Protein AF-A0A7C7YGJ0-F1 (afdb_monomer)

Nearest PDB structures (foldseek):
  1x6b-assembly1_A  TM=4.595E-01  e=1.090E-01  Homo sapiens
  2y8f-assembly3_C  TM=4.558E-01  e=4.252E-01  Homo sapiens
  8glv-assembly1_Eb  TM=3.110E-01  e=4.273E+00  Chlamydomonas reinhardtii
  3s3z-assembly1_A  TM=4.157E-01  e=5.744E+00  Nostoc ellipsosporum
  3gxz-assembly1_B  TM=4.278E-01  e=8.192E+00  Nostoc ellipsosporum

Radius of gyration: 57.19 Å; Cα contacts (8 Å, |Δi|>4): 115; chains: 1; bounding box: 112×111×143 Å

Mean predicted aligned error: 20.41 Å

Solvent-accessible surface area (backbone atoms only — not comparable to full-atom values): 12828 Å² total; per-residue (Å²): 131,89,80,90,87,83,89,84,87,83,89,80,90,80,90,82,93,84,86,83,90,82,83,89,75,89,80,75,87,74,80,76,77,76,81,76,89,77,80,82,82,80,76,52,75,43,68,24,12,72,38,83,53,92,87,40,58,75,77,47,72,48,52,70,82,66,74,68,47,82,78,49,76,52,96,67,20,28,34,33,38,38,76,39,100,81,80,50,76,44,73,28,17,34,64,48,93,76,71,67,95,63,79,51,69,70,59,52,49,55,53,48,54,52,49,51,54,51,50,54,52,52,50,52,52,52,52,50,51,54,50,54,51,52,51,49,52,54,51,50,53,52,50,52,55,52,51,53,51,48,53,54,48,51,51,51,51,52,52,54,60,57,61,74,72,62,68,58,70,64,55,61,54,50,51,54,51,52,52,51,51,52,53,50,51,54,51,53,62,61,60,72,68,74,74,81,85,80,82,83,133

Sequence (201 aa):
MSMRRPVSNFFSTCIGIAIAFGALAAASPTAAWAAENGWVRGEIRLNIRTGAGTQFKIVGVAKTGDGVEILKREDGWTKIRLAGNTGKTREGWIPEGYLNASPPPTLRLAQAEEEVSRLTSEFNTLQEETQALREKEAALTSADSVQATHIEELTRENMKLHAGDRYPEWITGASILAAGMLLGSLIYRASTRRQQTRIRL

Foldseek 3Di:
DDDDDDDDDDDDDDDDDDDDDDDDDDDDDDPPPPDDDDDDPPWDKFFFFADDDPPGDTPDIDTQQFDWDFDDDDDQKTWIWGCDPVRDIDIGITGNVPDDPDGDVVVVVVVVVVVVVVVVVVVVVVVVVVVVVVVVVVVVVVVVVVVVVVVVVVVVVVVVVCVVPDPPPVVVVVVVVVVVVVVVVVVVVVVVPPDDPDDDD

pLDDT: mean 73.5, std 17.36, range [36.38, 96.31]

Secondary structure (DSSP, 8-state):
---------------------------------PPPP-------EEEEESSSSTTSPEEEEEETT--EEEEEEETTEEEEEEE-TTS-EEEEEEEGGG--SSPPHHHHHHHHHHHHHHHHHHHHHHHHHHHHHHHHHHHHHHHHHHHHHHHHHHHHHHHHHHHHS---HHHHHHHHHHHHHHHHHHHHHHHTT--------

Structure (mmCIF, N/CA/C/O backbone):
data_AF-A0A7C7YGJ0-F1
#
_entry.id   AF-A0A7C7YGJ0-F1
#
loop_
_atom_site.group_PDB
_atom_site.id
_atom_site.type_symbol
_atom_site.label_atom_id
_atom_site.label_alt_id
_atom_site.label_comp_id
_atom_site.label_asym_id
_atom_site.label_entity_id
_atom_site.label_seq_id
_atom_site.pdbx_PDB_ins_code
_atom_site.Cartn_x
_atom_site.Cartn_y
_atom_site.Cartn_z
_atom_site.occupancy
_atom_site.B_iso_or_equiv
_atom_site.auth_seq_id
_atom_site.auth_comp_id
_atom_site.auth_asym_id
_atom_site.auth_atom_id
_atom_site.pdbx_PDB_model_num
ATOM 1 N N . MET A 1 1 ? 75.365 -39.539 42.931 1.00 37.41 1 MET A N 1
ATOM 2 C CA . MET A 1 1 ? 75.709 -38.774 41.713 1.00 37.41 1 MET A CA 1
ATOM 3 C C . MET A 1 1 ? 74.523 -38.871 40.765 1.00 37.41 1 MET A C 1
ATOM 5 O O . MET A 1 1 ? 74.053 -39.980 40.579 1.00 37.41 1 MET A O 1
ATOM 9 N N . SER A 1 2 ? 74.006 -37.713 40.329 1.00 41.00 2 SER A N 1
ATOM 10 C CA . SER A 1 2 ? 73.155 -37.407 39.154 1.00 41.00 2 SER A CA 1
ATOM 11 C C . SER A 1 2 ? 72.508 -38.585 38.390 1.00 41.00 2 SER A C 1
ATOM 13 O O . SER A 1 2 ? 73.188 -39.531 38.036 1.00 41.00 2 SER A O 1
ATOM 15 N N . MET A 1 3 ? 71.251 -38.559 37.949 1.00 36.38 3 MET A N 1
ATOM 16 C CA . MET A 1 3 ? 70.672 -37.506 37.114 1.00 36.38 3 MET A CA 1
ATOM 17 C C . MET A 1 3 ? 69.195 -37.833 36.826 1.00 36.38 3 MET A C 1
ATOM 19 O O . MET A 1 3 ? 68.795 -38.991 36.781 1.00 36.38 3 MET A O 1
ATOM 23 N N . ARG A 1 4 ? 68.405 -36.779 36.605 1.00 54.09 4 ARG A N 1
ATOM 24 C CA . ARG A 1 4 ? 67.005 -36.771 36.138 1.00 54.09 4 ARG A CA 1
ATOM 25 C C . ARG A 1 4 ? 66.797 -37.601 34.856 1.00 54.09 4 ARG A C 1
ATOM 27 O O . ARG A 1 4 ? 67.694 -37.584 34.017 1.00 54.09 4 ARG A O 1
ATOM 34 N N . ARG A 1 5 ? 65.562 -38.078 34.603 1.00 39.03 5 ARG A N 1
ATOM 35 C CA . ARG A 1 5 ? 64.645 -37.594 33.526 1.00 39.03 5 ARG A CA 1
ATOM 36 C C . ARG A 1 5 ? 63.346 -38.439 33.389 1.00 39.03 5 ARG A C 1
ATOM 38 O O . ARG A 1 5 ? 63.274 -39.495 34.003 1.00 39.03 5 ARG A O 1
ATOM 45 N N . PRO A 1 6 ? 62.299 -37.924 32.700 1.00 59.94 6 PRO A N 1
ATOM 46 C CA . PRO A 1 6 ? 60.895 -38.079 33.100 1.00 59.94 6 PRO A CA 1
ATOM 47 C C . PRO A 1 6 ? 59.952 -38.718 32.047 1.00 59.94 6 PRO A C 1
ATOM 49 O O . PRO A 1 6 ? 60.349 -38.959 30.915 1.00 59.94 6 PRO A O 1
ATOM 52 N N . VAL A 1 7 ? 58.687 -38.889 32.471 1.00 53.53 7 VAL A N 1
ATOM 53 C CA . VAL A 1 7 ? 57.392 -38.996 31.744 1.00 53.53 7 VAL A CA 1
ATOM 54 C C . VAL A 1 7 ? 57.274 -39.903 30.507 1.00 53.53 7 VAL A C 1
ATOM 56 O O . VAL A 1 7 ? 57.710 -39.566 29.415 1.00 53.53 7 VAL A O 1
ATOM 59 N N . SER A 1 8 ? 56.446 -40.948 30.588 1.00 50.19 8 SER A N 1
ATOM 60 C CA . SER A 1 8 ? 54.999 -40.891 30.290 1.00 50.19 8 SER A CA 1
ATOM 61 C C . SER A 1 8 ? 54.413 -42.297 30.055 1.00 50.19 8 SER A C 1
ATOM 63 O O . SER A 1 8 ? 55.096 -43.184 29.559 1.00 50.19 8 SER A O 1
ATOM 65 N N . ASN A 1 9 ? 53.107 -42.411 30.327 1.00 39.25 9 ASN A N 1
ATOM 66 C CA . ASN A 1 9 ? 52.118 -43.151 29.536 1.00 39.25 9 ASN A CA 1
ATOM 67 C C . ASN A 1 9 ? 51.791 -44.649 29.784 1.00 39.25 9 ASN A C 1
ATOM 69 O O . ASN A 1 9 ? 52.551 -45.549 29.456 1.00 39.25 9 ASN A O 1
ATOM 73 N N . PHE A 1 10 ? 50.503 -44.826 30.138 1.00 41.28 10 PHE A N 1
ATOM 74 C CA . PHE A 1 10 ? 49.484 -45.683 29.496 1.00 41.28 10 PHE A CA 1
ATOM 75 C C . PHE A 1 10 ? 49.160 -47.096 30.050 1.00 41.28 10 PHE A C 1
ATOM 77 O O . PHE A 1 10 ? 50.011 -47.972 30.087 1.00 41.28 10 PHE A O 1
ATOM 84 N N . PHE A 1 11 ? 47.844 -47.292 30.303 1.00 40.66 11 PHE A N 1
ATOM 85 C CA . PHE A 1 11 ? 47.069 -48.550 30.449 1.00 40.66 11 PHE A CA 1
ATOM 86 C C . PHE A 1 11 ? 47.335 -49.376 31.737 1.00 40.66 11 PHE A C 1
ATOM 88 O O . PHE A 1 11 ? 48.468 -49.524 32.153 1.00 40.66 11 PHE A O 1
ATOM 95 N N . SER A 1 12 ? 46.377 -49.965 32.467 1.00 46.84 12 SER A N 1
ATOM 96 C CA . SER A 1 12 ? 45.041 -50.468 32.130 1.00 46.84 12 SER A CA 1
ATOM 97 C C . SER A 1 12 ? 44.316 -50.951 33.410 1.00 46.84 12 SER A C 1
ATOM 99 O O . SER A 1 12 ? 44.979 -51.514 34.276 1.00 46.84 12 SER A O 1
ATOM 101 N N . THR A 1 13 ? 42.971 -50.862 33.437 1.00 47.88 13 THR A N 1
ATOM 102 C CA . THR A 1 13 ? 41.990 -51.804 34.068 1.00 47.88 13 THR A CA 1
ATOM 103 C C . THR A 1 13 ? 41.980 -51.973 35.609 1.00 47.88 13 THR A C 1
ATOM 105 O O . THR A 1 13 ? 43.025 -52.080 36.222 1.00 47.88 13 THR A O 1
ATOM 108 N N . CYS A 1 14 ? 40.876 -52.124 36.354 1.00 41.38 14 CYS A N 1
ATOM 109 C CA . CYS A 1 14 ? 39.430 -52.149 36.112 1.00 41.38 14 CYS A CA 1
ATOM 110 C C . CYS A 1 14 ? 38.711 -52.402 37.467 1.00 41.38 14 CYS A C 1
ATOM 112 O O . CYS A 1 14 ? 39.235 -53.160 38.273 1.00 41.38 14 CYS A O 1
ATOM 114 N N . ILE A 1 15 ? 37.472 -51.891 37.604 1.00 51.91 15 ILE A N 1
ATOM 115 C CA . ILE A 1 15 ? 36.324 -52.458 38.365 1.00 51.91 15 ILE A CA 1
ATOM 116 C C . ILE A 1 15 ? 36.427 -52.387 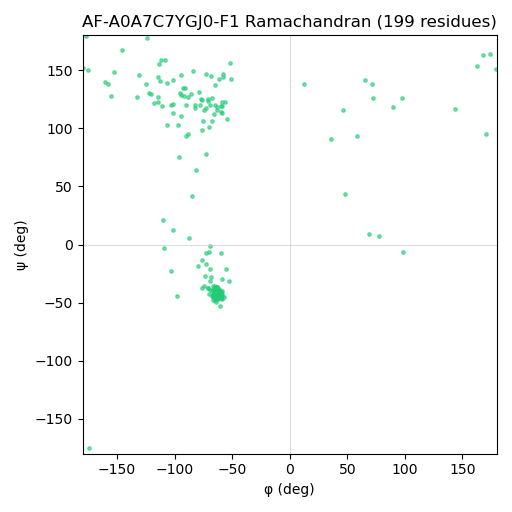39.908 1.00 51.91 15 ILE A C 1
ATOM 118 O O . ILE A 1 15 ? 37.366 -52.883 40.506 1.00 51.91 15 ILE A O 1
ATOM 122 N N . GLY A 1 16 ? 35.483 -51.835 40.670 1.00 39.50 16 GLY A N 1
ATOM 123 C CA . GLY A 1 16 ? 34.091 -51.453 40.416 1.00 39.50 16 GLY A CA 1
ATOM 124 C C . GLY A 1 16 ? 33.296 -51.751 41.697 1.00 39.50 16 GLY A C 1
ATOM 125 O O . GLY A 1 16 ? 33.245 -52.895 42.134 1.00 39.50 16 GLY A O 1
ATOM 126 N N . ILE A 1 17 ? 32.747 -50.713 42.331 1.00 49.69 17 ILE A N 1
ATOM 127 C CA . ILE A 1 17 ? 32.049 -50.756 43.628 1.00 49.69 17 ILE A CA 1
ATOM 128 C C . ILE A 1 17 ? 30.574 -51.127 43.414 1.00 49.69 17 ILE A C 1
ATOM 130 O O . ILE A 1 17 ? 29.889 -50.496 42.613 1.00 49.69 17 ILE A O 1
ATOM 134 N N . ALA A 1 18 ? 30.088 -52.123 44.156 1.00 46.44 18 ALA A N 1
ATOM 135 C CA . ALA A 1 18 ? 28.693 -52.569 44.240 1.00 46.44 18 ALA A CA 1
ATOM 136 C C . ALA A 1 18 ? 28.573 -53.321 45.596 1.00 46.44 18 ALA A C 1
ATOM 138 O O . ALA A 1 18 ? 29.512 -54.020 45.957 1.00 46.44 18 ALA A O 1
ATOM 139 N N . ILE A 1 19 ? 27.564 -53.236 46.468 1.00 49.50 19 ILE A N 1
ATOM 140 C CA . ILE A 1 19 ? 26.121 -52.989 46.378 1.00 49.50 19 ILE A CA 1
ATOM 141 C C . ILE A 1 19 ? 25.656 -52.531 47.776 1.00 49.50 19 ILE A C 1
ATOM 143 O O . ILE A 1 19 ? 26.051 -53.131 48.774 1.00 49.50 19 ILE A O 1
ATOM 147 N N . ALA A 1 20 ? 24.763 -51.540 47.852 1.00 46.22 20 ALA A N 1
ATOM 148 C CA . ALA A 1 20 ? 23.922 -51.307 49.025 1.00 46.22 20 ALA A CA 1
ATOM 149 C C . ALA A 1 20 ? 22.445 -51.396 48.615 1.00 46.22 20 ALA A C 1
ATOM 151 O O . ALA A 1 20 ? 22.012 -50.807 47.628 1.00 46.22 20 ALA A O 1
ATOM 152 N N . PHE A 1 21 ? 21.724 -52.206 49.384 1.00 49.44 21 PHE A N 1
ATOM 153 C CA . PHE A 1 21 ? 20.297 -52.515 49.354 1.00 49.44 21 PHE A CA 1
ATOM 154 C C . PHE A 1 21 ? 19.386 -51.275 49.338 1.00 49.44 21 PHE A C 1
ATOM 156 O O . PHE A 1 21 ? 19.615 -50.344 50.106 1.00 49.44 21 PHE A O 1
ATOM 163 N N . GLY A 1 22 ? 18.270 -51.326 48.597 1.00 43.56 22 GLY A N 1
ATOM 164 C CA . GLY A 1 22 ? 17.158 -50.396 48.830 1.00 43.56 22 GLY A CA 1
ATOM 165 C C . GLY A 1 22 ? 16.036 -50.391 47.787 1.00 43.56 22 GLY A C 1
ATOM 166 O O . GLY A 1 22 ? 16.111 -49.650 46.820 1.00 43.56 22 GLY A O 1
ATOM 167 N N . ALA A 1 23 ? 14.974 -51.156 48.063 1.00 47.88 23 ALA A N 1
ATOM 168 C CA . ALA A 1 23 ? 13.575 -50.928 47.664 1.00 47.88 23 ALA A CA 1
ATOM 169 C C . ALA A 1 23 ? 13.218 -50.819 46.160 1.00 47.88 23 ALA A C 1
ATOM 171 O O . ALA A 1 23 ? 13.126 -49.734 45.594 1.00 47.88 23 ALA A O 1
ATOM 172 N N . LEU A 1 24 ? 12.836 -51.952 45.555 1.00 50.88 24 LEU A N 1
ATOM 173 C CA . LEU A 1 24 ? 12.025 -51.974 44.333 1.00 50.88 24 LEU A CA 1
ATOM 174 C C . LEU A 1 24 ? 10.536 -51.965 44.721 1.00 50.88 24 LEU A C 1
ATOM 176 O O . LEU A 1 24 ? 9.957 -53.005 45.033 1.00 50.88 24 LEU A O 1
ATOM 180 N N . ALA A 1 25 ? 9.934 -50.776 44.754 1.00 57.31 25 ALA A N 1
ATOM 181 C CA . ALA A 1 25 ? 8.495 -50.597 44.919 1.00 57.31 25 ALA A CA 1
ATOM 182 C C . ALA A 1 25 ? 7.773 -50.846 43.585 1.00 57.31 25 ALA A C 1
ATOM 184 O O . ALA A 1 25 ? 8.161 -50.315 42.544 1.00 57.31 25 ALA A O 1
ATOM 185 N N . ALA A 1 26 ? 6.716 -51.655 43.628 1.00 57.66 26 ALA A N 1
ATOM 186 C CA . ALA A 1 26 ? 5.827 -51.917 42.505 1.00 57.66 26 ALA A CA 1
ATOM 187 C C . ALA A 1 26 ? 5.108 -50.629 42.069 1.00 57.66 26 ALA A C 1
ATOM 189 O O . ALA A 1 26 ? 4.334 -50.058 42.836 1.00 57.66 26 ALA A O 1
ATOM 190 N N . ALA A 1 27 ? 5.338 -50.192 40.831 1.00 57.25 27 ALA A N 1
ATOM 191 C CA . ALA A 1 27 ? 4.575 -49.125 40.197 1.00 57.25 27 ALA A CA 1
ATOM 192 C C . ALA A 1 27 ? 3.640 -49.737 39.145 1.00 57.25 27 ALA A C 1
ATOM 194 O O . ALA A 1 27 ? 4.067 -50.123 38.058 1.00 57.25 27 ALA A O 1
ATOM 195 N N . SER A 1 28 ? 2.357 -49.849 39.484 1.00 58.78 28 SER A N 1
ATOM 196 C CA . SER A 1 28 ? 1.288 -50.114 38.517 1.00 58.78 28 SER A CA 1
ATOM 197 C C . SER A 1 28 ? 1.101 -48.892 37.606 1.00 58.78 28 SER A C 1
ATOM 199 O O . SER A 1 28 ? 1.204 -47.765 38.098 1.00 58.78 28 SER A O 1
ATOM 201 N N . PRO A 1 29 ? 0.767 -49.058 36.312 1.00 59.06 29 PRO A N 1
ATOM 202 C CA . PRO A 1 29 ? 0.416 -47.933 35.458 1.00 59.06 29 PRO A CA 1
ATOM 203 C C . PRO A 1 29 ? -0.946 -47.383 35.896 1.00 59.06 29 PRO A C 1
ATOM 205 O O . PRO A 1 29 ? -1.996 -47.941 35.580 1.00 59.06 29 PRO A O 1
ATOM 208 N N . THR A 1 30 ? -0.948 -46.283 36.645 1.00 63.66 30 THR A N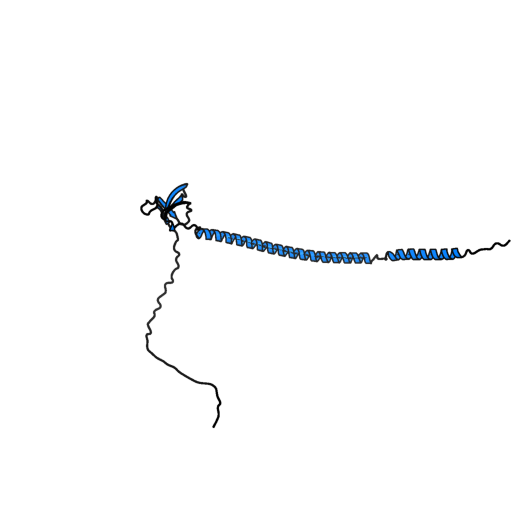 1
ATOM 209 C CA . THR A 1 30 ? -2.147 -45.459 36.797 1.00 63.66 30 THR A CA 1
ATOM 210 C C . THR A 1 30 ? -2.458 -44.866 35.430 1.00 63.66 30 THR A C 1
ATOM 212 O O . THR A 1 30 ? -1.675 -44.064 34.919 1.00 63.66 30 THR A O 1
ATOM 215 N N . ALA A 1 31 ? -3.570 -45.276 34.819 1.00 61.38 31 ALA A N 1
ATOM 216 C CA . ALA A 1 31 ? -4.092 -44.630 33.624 1.00 61.38 31 ALA A CA 1
ATOM 217 C C . ALA A 1 31 ? -4.265 -43.135 33.924 1.00 61.38 31 ALA A C 1
ATOM 219 O O . ALA A 1 31 ? -5.133 -42.745 34.706 1.00 61.38 31 ALA A O 1
ATOM 220 N N . ALA A 1 32 ? -3.396 -42.307 33.347 1.00 56.34 32 ALA A N 1
ATOM 221 C CA . ALA A 1 32 ? -3.558 -40.868 33.375 1.00 56.34 32 ALA A CA 1
ATOM 222 C C . ALA A 1 32 ? -4.788 -40.551 32.523 1.00 56.34 32 ALA A C 1
ATOM 224 O O . ALA A 1 32 ? -4.754 -40.674 31.299 1.00 56.34 32 ALA A O 1
ATOM 225 N N . TRP A 1 33 ? -5.895 -40.201 33.175 1.00 61.38 33 TRP A N 1
ATOM 226 C CA . TRP A 1 33 ? -7.023 -39.585 32.492 1.00 61.38 33 TRP A CA 1
ATOM 227 C C . TRP A 1 33 ? -6.493 -38.305 31.849 1.00 61.38 33 TRP A C 1
ATOM 229 O O . TRP A 1 33 ? -6.037 -37.401 32.550 1.00 61.38 33 TRP A O 1
ATOM 239 N N . ALA A 1 34 ? -6.466 -38.273 30.516 1.00 61.03 34 ALA A N 1
ATOM 240 C CA . ALA A 1 34 ? -6.064 -37.092 29.775 1.00 61.03 34 ALA A CA 1
ATOM 241 C C . ALA A 1 34 ? -7.012 -35.955 30.165 1.00 61.03 34 ALA A C 1
ATOM 243 O O . ALA A 1 34 ? -8.227 -36.077 30.015 1.00 61.03 34 ALA A O 1
ATOM 244 N N . ALA A 1 35 ? -6.453 -34.885 30.728 1.00 52.00 35 ALA A N 1
ATOM 245 C CA . ALA A 1 35 ? -7.220 -33.706 31.083 1.00 52.00 35 ALA A CA 1
ATOM 246 C C . ALA A 1 35 ? -7.866 -33.136 29.813 1.00 52.00 35 ALA A C 1
ATOM 248 O O . ALA A 1 35 ? -7.176 -32.786 28.855 1.00 52.00 35 ALA A O 1
ATOM 249 N N . GLU A 1 36 ? -9.194 -33.080 29.803 1.00 49.81 36 GLU A N 1
ATOM 250 C CA . GLU A 1 36 ? -9.957 -32.429 28.748 1.00 49.81 36 GLU A CA 1
ATOM 251 C C . GLU A 1 36 ? -9.905 -30.917 28.983 1.00 49.81 36 GLU A C 1
ATOM 253 O O . GLU A 1 36 ? -10.298 -30.415 30.039 1.00 49.81 36 GLU A O 1
ATOM 258 N N . ASN A 1 37 ? -9.369 -30.180 28.012 1.00 36.75 37 ASN A N 1
ATOM 259 C CA . ASN A 1 37 ? -9.293 -28.730 28.104 1.00 36.75 37 ASN A CA 1
ATOM 260 C C . ASN A 1 37 ? -10.693 -28.137 27.916 1.00 36.75 37 ASN A C 1
ATOM 262 O O . ASN A 1 37 ? -11.297 -28.268 26.854 1.00 36.75 37 ASN A O 1
ATOM 266 N N . GLY A 1 38 ? -11.188 -27.453 28.946 1.00 37.00 38 GLY A N 1
ATOM 267 C CA . GLY A 1 38 ? -12.430 -26.686 28.907 1.00 37.00 38 GLY A CA 1
ATOM 268 C C . GLY A 1 38 ? -12.162 -25.187 29.026 1.00 37.00 38 GLY A C 1
ATOM 269 O O . GLY A 1 38 ? -11.321 -24.754 29.811 1.00 37.00 38 GLY A O 1
ATOM 270 N N . TRP A 1 39 ? -12.901 -24.376 28.270 1.00 36.38 39 TRP A N 1
ATOM 271 C CA . TRP A 1 39 ? -12.865 -22.917 28.388 1.00 36.38 39 TRP A CA 1
ATOM 272 C C . TRP A 1 39 ? -13.928 -22.433 29.377 1.00 36.38 39 TRP A C 1
ATOM 274 O O . TRP A 1 39 ? -15.090 -22.838 29.314 1.00 36.38 39 TRP A O 1
ATOM 284 N N . VAL A 1 40 ? -13.551 -21.518 30.272 1.00 37.44 40 VAL A N 1
ATOM 285 C CA . VAL A 1 40 ? -14.505 -20.836 31.155 1.00 37.44 40 VAL A CA 1
ATOM 286 C C . VAL A 1 40 ? -15.364 -19.896 30.305 1.00 37.44 40 VAL A C 1
ATOM 288 O O . VAL A 1 40 ? -14.845 -18.987 29.659 1.00 37.44 40 VAL A O 1
ATOM 291 N N . ARG A 1 41 ? -16.688 -20.101 30.291 1.00 44.78 41 ARG A N 1
ATOM 292 C CA . ARG A 1 41 ? -17.625 -19.194 29.606 1.00 44.78 41 ARG A CA 1
ATOM 293 C C . ARG A 1 41 ? -17.577 -17.812 30.268 1.00 44.78 41 ARG A C 1
ATOM 295 O O . ARG A 1 41 ? -17.961 -17.667 31.423 1.00 44.78 41 ARG A O 1
ATOM 302 N N . GLY A 1 42 ? -17.128 -16.802 29.528 1.00 55.16 42 GLY A N 1
ATOM 303 C CA . GLY A 1 42 ? -16.939 -15.428 30.008 1.00 55.16 42 GLY A CA 1
ATOM 304 C C . GLY A 1 42 ? -18.189 -14.544 29.958 1.00 55.16 42 GLY A C 1
ATOM 305 O O . GLY A 1 42 ? -18.086 -13.393 29.547 1.00 55.16 42 GLY A O 1
ATOM 306 N N . GLU A 1 43 ? -19.369 -15.051 30.330 1.00 63.94 43 GLU A N 1
ATOM 307 C CA . GLU A 1 43 ? -20.566 -14.200 30.445 1.00 63.94 43 GLU A CA 1
ATOM 308 C C . GLU A 1 43 ? -20.657 -13.644 31.875 1.00 63.94 43 GLU A C 1
ATOM 310 O O . GLU A 1 43 ? -21.210 -14.282 32.773 1.00 63.94 43 GLU A O 1
ATOM 315 N N . ILE A 1 44 ? -20.106 -12.448 32.105 1.00 70.38 44 ILE A N 1
ATOM 316 C CA . ILE A 1 44 ? -20.272 -11.738 33.378 1.00 70.38 44 ILE A CA 1
ATOM 317 C C . ILE A 1 44 ? -21.622 -11.021 33.342 1.00 70.38 44 ILE A C 1
ATOM 319 O O . ILE A 1 44 ? -21.877 -10.167 32.491 1.00 70.38 44 ILE A O 1
ATOM 323 N N . ARG A 1 45 ? -22.495 -11.373 34.288 1.00 72.50 45 ARG A N 1
ATOM 324 C CA . ARG A 1 45 ? -23.773 -10.695 34.520 1.00 72.50 45 ARG A CA 1
ATOM 325 C C . ARG A 1 45 ? -23.648 -9.804 35.739 1.00 72.50 45 ARG A C 1
ATOM 327 O O . ARG A 1 45 ? -23.376 -10.289 36.836 1.00 72.50 45 ARG A O 1
ATOM 334 N N . LEU A 1 46 ? -23.859 -8.510 35.544 1.00 74.69 46 LEU A N 1
ATOM 335 C CA . LEU A 1 46 ? -23.662 -7.507 36.576 1.00 74.69 46 LEU A CA 1
ATOM 336 C C . LEU A 1 46 ? -24.982 -6.851 36.956 1.00 74.69 46 LEU A C 1
ATOM 338 O O . LEU A 1 46 ? -25.681 -6.282 36.122 1.00 74.69 46 LEU A O 1
ATOM 342 N N . ASN A 1 47 ? -25.325 -6.931 38.237 1.00 80.44 47 ASN A N 1
ATOM 343 C CA . ASN A 1 47 ? -26.573 -6.380 38.746 1.00 80.44 47 ASN A CA 1
ATOM 344 C C . ASN A 1 47 ? -26.474 -4.855 38.867 1.00 80.44 47 ASN A C 1
ATOM 346 O O . ASN A 1 47 ? -25.616 -4.333 39.577 1.00 80.44 47 ASN A O 1
ATOM 350 N N . ILE A 1 48 ? -27.404 -4.159 38.222 1.00 79.00 48 ILE A N 1
ATOM 351 C CA . ILE A 1 48 ? -27.567 -2.707 38.279 1.00 79.00 48 ILE A CA 1
ATOM 352 C C . ILE A 1 48 ? -28.486 -2.375 39.451 1.00 79.00 48 ILE A C 1
ATOM 354 O O . ILE A 1 48 ? -29.600 -2.904 39.528 1.00 79.00 48 ILE A O 1
ATOM 358 N N . ARG A 1 49 ? -28.053 -1.493 40.354 1.00 83.75 49 ARG A N 1
ATOM 359 C CA . ARG A 1 49 ? -28.807 -1.125 41.566 1.00 83.75 49 ARG A CA 1
ATOM 360 C C . ARG A 1 49 ? -29.315 0.316 41.525 1.00 83.75 49 ARG A C 1
ATOM 362 O O . ARG A 1 49 ? -28.775 1.144 40.801 1.00 83.75 49 ARG A O 1
ATOM 369 N N . THR A 1 50 ? -30.345 0.641 42.309 1.00 81.00 50 THR A N 1
ATOM 370 C CA . THR A 1 50 ? -30.916 2.005 42.370 1.00 81.00 50 THR A CA 1
ATOM 371 C C . THR A 1 50 ? -29.994 3.042 43.021 1.00 81.00 50 THR A C 1
ATOM 373 O O . THR A 1 50 ? -30.176 4.232 42.779 1.00 81.00 50 THR A O 1
ATOM 376 N N . GLY A 1 51 ? -29.020 2.622 43.833 1.00 81.88 51 GLY A N 1
ATOM 377 C CA . GLY A 1 51 ? -28.125 3.509 44.585 1.00 81.88 51 GLY A CA 1
ATOM 378 C C . GLY A 1 51 ? -26.713 2.941 44.735 1.00 81.88 51 GLY A C 1
ATOM 379 O O . GLY A 1 51 ? -26.485 1.758 44.469 1.00 81.88 51 GLY A O 1
ATOM 380 N N . ALA A 1 52 ? -25.781 3.792 45.168 1.00 77.69 52 ALA A N 1
ATOM 381 C CA . ALA A 1 52 ? -24.373 3.469 45.401 1.00 77.69 52 ALA A CA 1
ATOM 382 C C . ALA A 1 52 ? -24.199 2.610 46.669 1.00 77.69 52 ALA A C 1
ATOM 384 O O . ALA A 1 52 ? -23.882 3.107 47.747 1.00 77.69 52 ALA A O 1
ATOM 385 N N . GLY A 1 53 ? -24.493 1.311 46.571 1.00 76.25 53 GLY A N 1
ATOM 386 C CA . GLY A 1 53 ? -24.360 0.387 47.697 1.00 76.25 53 GLY A CA 1
ATOM 387 C C . GLY A 1 53 ? -25.015 -0.979 47.482 1.00 76.25 53 GLY A C 1
ATOM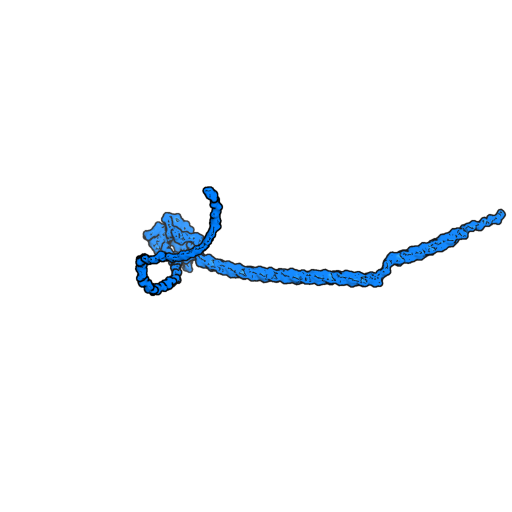 388 O O . GLY A 1 53 ? -25.895 -1.166 46.640 1.00 76.25 53 GLY A O 1
ATOM 389 N N . THR A 1 54 ? -24.628 -1.958 48.300 1.00 76.25 54 THR A N 1
ATOM 390 C CA . THR A 1 54 ? -25.174 -3.331 48.270 1.00 76.25 54 THR A CA 1
ATOM 391 C C . THR A 1 54 ? -26.566 -3.457 48.896 1.00 76.25 54 THR A C 1
ATOM 393 O O . THR A 1 54 ? -27.243 -4.463 48.686 1.00 76.25 54 THR A O 1
ATOM 396 N N . GLN A 1 55 ? -27.005 -2.424 49.616 1.00 79.00 55 GLN A N 1
ATOM 397 C CA . GLN A 1 55 ? -28.298 -2.340 50.303 1.00 79.00 55 GLN A CA 1
ATOM 398 C C . GLN A 1 55 ? -29.449 -1.978 49.339 1.00 79.00 55 GLN A C 1
ATOM 400 O O . GLN A 1 55 ? -30.619 -2.183 49.647 1.00 79.00 55 GLN A O 1
ATOM 405 N N . PHE A 1 56 ? -29.135 -1.427 48.159 1.00 81.31 56 PHE A N 1
ATOM 406 C CA . PHE A 1 56 ? -30.138 -0.918 47.222 1.00 81.31 56 PHE A CA 1
ATOM 407 C C . PHE A 1 56 ? -30.720 -2.014 46.321 1.00 81.31 56 PHE A C 1
ATOM 409 O O . PHE A 1 56 ? -30.039 -2.978 45.950 1.00 81.31 56 PHE A O 1
ATOM 416 N N . LYS A 1 57 ? -31.990 -1.829 45.935 1.00 83.69 57 LYS A N 1
ATOM 417 C CA . LYS A 1 57 ? -32.754 -2.753 45.086 1.00 83.69 57 LYS A CA 1
ATOM 418 C C . LYS A 1 57 ? -32.108 -2.906 43.706 1.00 83.69 57 LYS A C 1
ATOM 420 O O . LYS A 1 57 ? -31.616 -1.945 43.120 1.00 83.69 57 LYS A O 1
ATOM 425 N N . ILE A 1 58 ? -32.148 -4.124 43.172 1.00 80.88 58 ILE A N 1
ATOM 426 C CA . ILE A 1 58 ? -31.694 -4.429 41.813 1.00 80.88 58 ILE A CA 1
ATOM 427 C C . ILE A 1 58 ? -32.763 -3.958 40.819 1.00 80.88 58 ILE A C 1
ATOM 429 O O . ILE A 1 58 ? -33.934 -4.323 40.928 1.00 80.88 58 ILE A O 1
ATOM 433 N N . VAL A 1 59 ? -32.352 -3.130 39.864 1.00 78.31 59 VAL A N 1
ATOM 434 C CA . VAL A 1 59 ? -33.194 -2.520 38.821 1.00 78.31 59 VAL A CA 1
ATOM 435 C C . VAL A 1 59 ? -33.000 -3.228 37.478 1.00 78.31 59 VAL A C 1
ATOM 437 O O . VAL A 1 59 ? -33.881 -3.194 36.620 1.00 78.31 59 VAL A O 1
ATOM 440 N N . GLY A 1 60 ? -31.861 -3.900 37.288 1.00 76.44 60 GLY A N 1
ATOM 441 C CA . GLY A 1 60 ? -31.562 -4.626 36.059 1.00 76.44 60 GLY A CA 1
ATOM 442 C C . GLY A 1 60 ? -30.268 -5.428 36.121 1.00 76.44 60 GLY A C 1
ATOM 443 O O . GLY A 1 60 ? -29.618 -5.504 37.161 1.00 76.44 60 GLY A O 1
ATOM 444 N N . VAL A 1 61 ? -2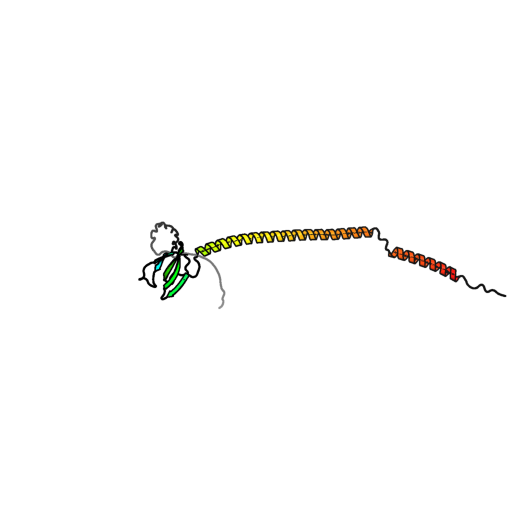9.906 -6.016 34.983 1.00 77.62 61 VAL A N 1
ATOM 445 C CA . VAL A 1 61 ? -28.679 -6.794 34.785 1.00 77.62 61 VAL A CA 1
ATOM 446 C C . VAL A 1 61 ? -28.026 -6.315 33.490 1.00 77.62 61 VAL A C 1
ATOM 448 O O . VAL A 1 61 ? -28.702 -6.283 32.462 1.00 77.62 61 VAL A O 1
ATOM 451 N N . ALA A 1 62 ? -26.751 -5.937 33.551 1.00 74.75 62 ALA A N 1
ATOM 452 C CA . ALA A 1 62 ? -25.894 -5.690 32.394 1.00 74.75 62 ALA A CA 1
ATOM 453 C C . ALA A 1 62 ? -25.099 -6.959 32.059 1.00 74.75 62 ALA A C 1
ATOM 455 O O . ALA A 1 62 ? -24.720 -7.714 32.964 1.00 74.75 62 ALA A O 1
ATOM 456 N N . LYS A 1 63 ? -24.848 -7.199 30.775 1.00 74.81 63 LYS A N 1
ATOM 457 C CA . LYS A 1 63 ? -24.035 -8.316 30.282 1.00 74.81 63 LYS A CA 1
ATOM 458 C C . LYS A 1 63 ? -22.690 -7.826 29.752 1.00 74.81 63 LYS A C 1
ATOM 460 O O . LYS A 1 63 ? -22.530 -6.666 29.379 1.00 74.81 63 LYS A O 1
ATOM 465 N N . THR A 1 64 ? -21.714 -8.730 29.693 1.00 67.81 64 THR A N 1
ATOM 466 C CA . THR A 1 64 ? -20.429 -8.478 29.030 1.00 67.81 64 THR A CA 1
ATOM 467 C C . THR A 1 64 ? -20.646 -8.062 27.574 1.00 67.81 64 THR A C 1
ATOM 469 O O . THR A 1 64 ? -21.235 -8.813 26.802 1.00 67.81 64 THR A O 1
ATOM 472 N N . GLY A 1 65 ? -20.146 -6.880 27.205 1.00 65.00 65 GLY A N 1
ATOM 473 C CA . GLY A 1 65 ? -20.277 -6.317 25.858 1.00 65.00 65 GLY A CA 1
ATOM 474 C C . GLY A 1 65 ? -21.404 -5.296 25.687 1.00 65.00 65 GLY A C 1
ATOM 475 O O . GLY A 1 65 ? -21.455 -4.650 24.644 1.00 65.00 65 GLY A O 1
ATOM 476 N N . ASP A 1 66 ? -22.257 -5.093 26.697 1.00 69.38 66 ASP A N 1
ATOM 477 C CA . ASP A 1 66 ? -23.255 -4.021 26.670 1.00 69.38 66 ASP A CA 1
ATOM 478 C C . ASP A 1 66 ? -22.564 -2.645 26.729 1.00 69.38 66 ASP A C 1
ATOM 480 O O . ASP A 1 66 ? -21.772 -2.364 27.633 1.00 69.38 66 ASP A O 1
ATOM 484 N N . GLY A 1 67 ? -22.876 -1.768 25.771 1.00 64.69 67 GLY A N 1
ATOM 485 C CA . GLY A 1 67 ? -22.401 -0.385 25.765 1.00 64.69 67 GLY A CA 1
ATOM 486 C C . GLY A 1 67 ? -23.077 0.433 26.866 1.00 64.69 67 GLY A C 1
ATOM 487 O O . GLY A 1 67 ? -24.305 0.496 26.936 1.00 64.69 67 GLY A O 1
ATOM 488 N N . VAL A 1 68 ? -22.282 1.069 27.727 1.00 72.44 68 VAL A N 1
ATOM 489 C CA . VAL A 1 68 ? -22.772 1.867 28.859 1.00 72.44 68 VAL A CA 1
ATOM 490 C C . VAL A 1 68 ? -22.202 3.278 28.815 1.00 72.44 68 VAL A C 1
ATOM 492 O O . VAL A 1 68 ? -21.019 3.473 28.547 1.00 72.44 68 VAL A O 1
ATOM 495 N N . GLU A 1 69 ? -23.040 4.269 29.108 1.00 73.88 69 GLU A N 1
ATOM 496 C CA . GLU A 1 69 ? -22.613 5.659 29.280 1.00 73.88 69 GLU A CA 1
ATOM 497 C C . GLU A 1 69 ? -22.385 5.933 30.774 1.00 73.88 69 GLU A C 1
ATOM 499 O O . GLU A 1 69 ? -23.234 5.611 31.610 1.00 73.88 69 GLU A O 1
ATOM 504 N N . ILE A 1 70 ? -21.238 6.513 31.130 1.00 77.06 70 ILE A N 1
ATOM 505 C CA . ILE A 1 70 ? -20.891 6.830 32.521 1.00 77.06 70 ILE A CA 1
ATOM 506 C C . ILE A 1 70 ? -21.379 8.245 32.847 1.00 77.06 70 ILE A C 1
ATOM 508 O O . ILE A 1 70 ? -20.938 9.205 32.226 1.00 77.06 70 ILE A O 1
ATOM 512 N N . LEU A 1 71 ? -22.263 8.376 33.841 1.00 78.56 71 LEU A N 1
ATOM 513 C CA . LEU A 1 71 ? -22.838 9.664 34.251 1.00 78.56 71 LEU A CA 1
ATOM 514 C C . LEU A 1 71 ? -22.127 10.275 35.462 1.00 78.56 71 LEU A C 1
ATOM 516 O O . LEU A 1 71 ? -21.891 11.478 35.505 1.00 78.56 71 LEU A O 1
ATOM 520 N N . LYS A 1 72 ? -21.837 9.462 36.485 1.00 74.00 72 LYS A N 1
ATOM 521 C CA . LYS A 1 72 ? -21.219 9.923 37.740 1.00 74.00 72 LYS A CA 1
ATOM 522 C C . LYS A 1 72 ? -20.431 8.789 38.388 1.00 74.00 72 LYS A C 1
ATOM 524 O O . LYS A 1 72 ? -20.828 7.633 38.275 1.00 74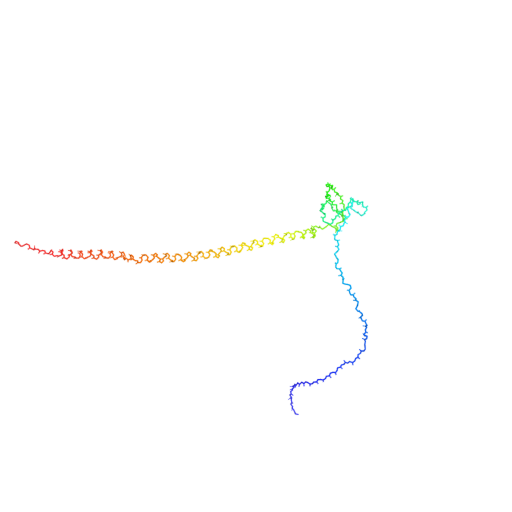.00 72 LYS A O 1
ATOM 529 N N . ARG A 1 73 ? -19.354 9.114 39.099 1.00 78.44 73 ARG A N 1
ATOM 530 C CA . ARG A 1 73 ? -18.587 8.180 39.934 1.00 78.44 73 ARG A CA 1
ATOM 531 C C . ARG A 1 73 ? -18.553 8.704 41.368 1.00 78.44 73 ARG A C 1
ATOM 533 O O . ARG A 1 73 ? -18.288 9.887 41.562 1.00 78.44 73 ARG A O 1
ATOM 540 N N . GLU A 1 74 ? -18.880 7.857 42.336 1.00 76.38 74 GLU A N 1
ATOM 541 C CA . GLU A 1 74 ? -19.007 8.219 43.753 1.00 76.38 74 GLU A CA 1
ATOM 542 C C . GLU A 1 74 ? -18.775 6.977 44.629 1.00 76.38 74 GLU A C 1
ATOM 544 O O . GLU A 1 74 ? -19.380 5.934 44.388 1.00 76.38 74 GLU A O 1
ATOM 549 N N . ASP A 1 75 ? -17.868 7.076 45.606 1.00 70.88 75 ASP A N 1
ATOM 550 C CA . ASP A 1 75 ? -17.587 6.056 46.633 1.00 70.88 75 ASP A CA 1
ATOM 551 C C . ASP A 1 75 ? -17.402 4.610 46.120 1.00 70.88 75 ASP A C 1
ATOM 553 O O . ASP A 1 75 ? -17.924 3.651 46.690 1.00 70.88 75 ASP A O 1
ATOM 557 N N . GLY A 1 76 ? -16.666 4.426 45.016 1.00 73.12 76 GLY A N 1
ATOM 558 C CA . GLY A 1 76 ? -16.416 3.104 44.412 1.00 73.12 76 GLY A CA 1
ATOM 559 C C . GLY A 1 76 ? -17.593 2.538 43.603 1.00 73.12 76 GLY A C 1
ATOM 560 O O . GLY A 1 76 ? -17.550 1.393 43.136 1.00 73.12 76 GLY A O 1
ATOM 561 N N . TRP A 1 77 ? -18.639 3.341 43.401 1.00 79.81 77 TRP A N 1
ATOM 562 C CA . TRP A 1 77 ? -19.768 3.057 42.526 1.00 79.81 77 TRP A CA 1
ATOM 563 C C . TRP A 1 77 ? -19.792 4.032 41.355 1.00 79.81 77 TRP A C 1
ATOM 565 O O . TRP A 1 77 ? -19.480 5.215 41.460 1.00 79.81 77 TRP A O 1
ATOM 575 N N . THR A 1 78 ? -20.204 3.532 40.201 1.00 79.00 78 THR A N 1
ATOM 576 C CA . THR A 1 78 ? -20.376 4.320 38.988 1.00 79.00 78 THR A CA 1
ATOM 577 C C . THR A 1 78 ? -21.839 4.277 38.580 1.00 79.00 78 THR A C 1
ATOM 579 O O . THR A 1 78 ? -22.406 3.205 38.357 1.00 79.00 78 THR A O 1
ATOM 582 N N . LYS A 1 79 ? -22.463 5.451 38.493 1.00 78.12 79 LYS A N 1
ATOM 583 C CA . LYS A 1 79 ? -23.781 5.628 37.899 1.00 78.12 79 LYS A CA 1
ATOM 584 C C . LYS A 1 79 ? -23.628 5.534 36.391 1.00 78.12 79 LYS A C 1
ATOM 586 O O . LYS A 1 79 ? -22.980 6.380 35.772 1.00 78.12 79 LYS A O 1
ATOM 591 N N . ILE A 1 80 ? -24.248 4.519 35.817 1.00 78.38 80 ILE A N 1
ATOM 592 C CA . ILE A 1 80 ? -24.276 4.297 34.383 1.00 78.38 80 ILE A CA 1
ATOM 593 C C . ILE A 1 80 ? -25.689 4.465 33.837 1.00 78.38 80 ILE A C 1
ATOM 595 O O . ILE A 1 80 ? -26.696 4.277 34.534 1.00 78.38 80 ILE A O 1
ATOM 599 N N . ARG A 1 81 ? -25.749 4.794 32.557 1.00 75.44 81 ARG A N 1
ATOM 600 C CA . ARG A 1 81 ? -26.953 4.757 31.751 1.00 75.44 81 ARG A CA 1
ATOM 601 C C . ARG A 1 81 ? -26.805 3.636 30.736 1.00 75.44 81 ARG A C 1
ATOM 603 O O . ARG A 1 81 ? -25.890 3.644 29.916 1.00 75.44 81 ARG A O 1
ATOM 610 N N . LEU A 1 82 ? -27.710 2.667 30.816 1.00 71.12 82 LEU A N 1
ATOM 611 C CA . LEU A 1 82 ? -27.801 1.575 29.859 1.00 71.12 82 LEU A CA 1
ATOM 612 C C . LEU A 1 82 ? -28.947 1.872 28.888 1.00 71.12 82 LEU A C 1
ATOM 614 O O . LEU A 1 82 ? -30.106 2.020 29.301 1.00 71.12 82 LEU A O 1
ATOM 618 N N . ALA A 1 83 ? -28.623 1.953 27.600 1.00 67.94 83 ALA A N 1
ATOM 619 C CA . ALA A 1 83 ? -29.618 2.011 26.540 1.00 67.94 83 ALA A CA 1
ATOM 620 C C . ALA A 1 83 ? -30.201 0.603 26.347 1.00 67.94 83 ALA A C 1
ATOM 622 O O . ALA A 1 83 ? -29.535 -0.303 25.853 1.00 67.94 83 ALA A O 1
ATOM 623 N N . GLY A 1 84 ? -31.436 0.381 26.800 1.00 58.66 84 GLY A N 1
ATOM 624 C CA . GLY A 1 84 ? -32.106 -0.899 26.598 1.00 58.66 84 GLY A CA 1
ATOM 625 C C . GLY A 1 84 ? -32.530 -1.093 25.139 1.00 58.66 84 GLY A C 1
ATOM 626 O O . GLY A 1 84 ? -32.986 -0.153 24.494 1.00 58.66 84 GLY A O 1
ATOM 627 N N . ASN A 1 85 ? -32.506 -2.342 24.665 1.00 55.03 85 ASN A N 1
ATOM 628 C CA . ASN A 1 85 ? -32.919 -2.762 23.311 1.00 55.03 85 ASN A CA 1
ATOM 629 C C . ASN A 1 85 ? -34.401 -2.437 22.964 1.00 55.03 85 ASN A C 1
ATOM 631 O O . ASN A 1 85 ? -34.851 -2.591 21.840 1.00 55.03 85 ASN A O 1
ATOM 635 N N . THR A 1 86 ? -35.193 -1.966 23.934 1.00 56.16 86 THR A N 1
ATOM 636 C CA . THR A 1 86 ? -36.613 -1.585 23.770 1.00 56.16 86 THR A CA 1
ATOM 637 C C . THR A 1 86 ? -36.822 -0.064 23.872 1.00 56.16 86 THR A C 1
ATOM 639 O O . THR A 1 86 ? -37.902 0.388 24.240 1.00 56.16 86 THR A O 1
ATOM 642 N N . GLY A 1 87 ? -35.780 0.749 23.658 1.00 54.00 87 GLY A N 1
ATOM 643 C CA . GLY A 1 87 ? -35.867 2.217 23.744 1.00 54.00 87 GLY A CA 1
ATOM 644 C C . GLY A 1 87 ? -36.089 2.764 25.162 1.00 54.00 87 GLY A C 1
ATOM 645 O O . GLY A 1 87 ? -36.340 3.951 25.346 1.00 54.00 87 GLY A O 1
ATOM 646 N N . LYS A 1 88 ? -36.000 1.908 26.189 1.00 57.47 88 LYS A N 1
ATOM 647 C CA . LYS A 1 88 ? -36.078 2.309 27.597 1.00 57.47 88 LYS A CA 1
ATOM 648 C C . LYS A 1 88 ? -34.673 2.512 28.140 1.00 57.47 88 LYS A C 1
ATOM 650 O O . LYS A 1 88 ? -33.935 1.547 28.346 1.00 57.47 88 LYS A O 1
ATOM 655 N N . THR A 1 89 ? -34.343 3.763 28.410 1.00 63.59 89 THR A N 1
ATOM 656 C CA . THR A 1 89 ? -33.135 4.149 29.133 1.00 63.59 89 THR A CA 1
ATOM 657 C C . THR A 1 89 ? -33.280 3.749 30.596 1.00 63.59 89 THR A C 1
ATOM 659 O O . THR A 1 89 ? -34.250 4.131 31.254 1.00 63.59 89 THR A O 1
ATOM 662 N N . ARG A 1 90 ? -32.339 2.955 31.111 1.00 70.44 90 ARG A N 1
ATOM 663 C CA . ARG A 1 90 ? -32.297 2.590 32.532 1.00 70.44 90 ARG A CA 1
ATOM 664 C C . ARG A 1 90 ? -31.051 3.189 33.154 1.00 70.44 90 ARG A C 1
ATOM 666 O O . ARG A 1 90 ? -29.945 2.982 32.663 1.00 70.44 90 ARG A O 1
ATOM 673 N N . GLU A 1 91 ? -31.249 3.925 34.237 1.00 78.12 91 GLU A N 1
ATOM 674 C CA . GLU A 1 91 ? -30.160 4.463 35.040 1.00 78.12 91 GLU A CA 1
ATOM 675 C C . GLU A 1 91 ? -29.977 3.616 36.294 1.00 78.12 91 GLU A C 1
ATOM 677 O O . GLU A 1 91 ? -30.950 3.180 36.915 1.00 78.12 91 GLU A O 1
ATOM 682 N N . GLY A 1 92 ? -28.726 3.406 36.685 1.00 78.75 92 GLY A N 1
ATOM 683 C CA . GLY A 1 92 ? -28.420 2.769 37.953 1.00 78.75 92 GLY A CA 1
ATOM 684 C C . GLY A 1 92 ? -26.931 2.690 38.226 1.00 78.75 92 GLY A C 1
ATOM 685 O O . GLY A 1 92 ? -26.107 3.164 37.449 1.00 78.75 92 GLY A O 1
ATOM 686 N N . TRP A 1 93 ? -26.599 2.123 39.372 1.00 79.75 93 TRP A N 1
ATOM 687 C CA . TRP A 1 93 ? -25.257 2.104 39.924 1.00 79.75 93 TRP A CA 1
ATOM 688 C C . TRP A 1 93 ? -24.637 0.718 39.803 1.00 79.75 93 TRP A C 1
ATOM 690 O O . TRP A 1 93 ? -25.299 -0.299 40.042 1.00 79.75 93 TRP A O 1
ATOM 700 N N . ILE A 1 94 ? -23.357 0.703 39.443 1.00 79.00 94 ILE A N 1
ATOM 701 C CA . ILE A 1 94 ? -22.527 -0.486 39.257 1.00 79.00 94 ILE A CA 1
ATOM 702 C C . ILE A 1 94 ? -21.199 -0.304 40.019 1.00 79.00 94 ILE A C 1
ATOM 704 O O . ILE A 1 94 ? -20.705 0.821 40.074 1.00 79.00 94 ILE A O 1
ATOM 708 N N . PRO A 1 95 ? -20.593 -1.362 40.596 1.00 75.44 95 PRO A N 1
ATOM 709 C CA . PRO A 1 95 ? -19.268 -1.268 41.214 1.00 75.44 95 PRO A CA 1
ATOM 710 C C . PRO A 1 95 ? -18.174 -0.944 40.183 1.00 75.44 95 PRO A C 1
ATOM 712 O O . PRO A 1 95 ? -18.138 -1.535 39.104 1.00 75.44 95 PRO A O 1
ATOM 715 N N . GLU A 1 96 ? -17.253 -0.045 40.527 1.00 66.31 96 GLU A N 1
ATOM 716 C CA . GLU A 1 96 ? -16.242 0.511 39.610 1.00 66.31 96 GLU A CA 1
ATOM 717 C C . GLU A 1 96 ? -15.304 -0.537 38.972 1.00 66.31 96 GLU A C 1
ATOM 719 O O . GLU A 1 96 ? -14.906 -0.385 37.821 1.00 66.31 96 GLU A O 1
ATOM 724 N N . GLY A 1 97 ? -15.028 -1.652 39.660 1.00 61.78 97 GLY A N 1
ATOM 725 C CA . GLY A 1 97 ? -14.077 -2.686 39.219 1.00 61.78 97 GLY A CA 1
ATOM 726 C C . GLY A 1 97 ? -14.485 -3.530 38.002 1.00 61.78 97 GLY A C 1
ATOM 727 O O . GLY A 1 97 ? -13.722 -4.399 37.592 1.00 61.78 97 GLY A O 1
ATOM 728 N N . TYR A 1 98 ? -15.670 -3.307 37.428 1.00 63.34 98 TYR A N 1
ATOM 729 C CA . TYR A 1 98 ? -16.175 -4.065 36.272 1.00 63.34 98 TYR A CA 1
ATOM 730 C C . TYR A 1 98 ? -16.210 -3.256 34.969 1.00 63.34 98 TYR A C 1
ATOM 732 O O . TYR A 1 98 ? -16.573 -3.797 33.923 1.00 63.34 98 TYR A O 1
ATOM 740 N N . LEU A 1 99 ? -15.853 -1.970 35.014 1.00 61.53 99 LEU A N 1
ATOM 741 C CA . LEU A 1 99 ? -15.826 -1.102 33.841 1.00 61.53 99 LEU A CA 1
ATOM 742 C C . LEU A 1 99 ? -14.401 -1.034 33.292 1.00 61.53 99 LEU A C 1
ATOM 744 O O . LEU A 1 99 ? -13.554 -0.317 33.816 1.00 61.53 99 LEU A O 1
ATOM 748 N N . ASN A 1 100 ? -14.150 -1.766 32.210 1.00 60.59 100 ASN A N 1
ATOM 749 C CA . ASN A 1 100 ? -12.915 -1.636 31.448 1.00 60.59 100 ASN A CA 1
ATOM 750 C C . ASN A 1 100 ? -13.140 -0.668 30.285 1.00 60.59 100 ASN A C 1
ATOM 752 O O . ASN A 1 100 ? -14.069 -0.837 29.502 1.00 60.59 100 ASN A O 1
ATOM 756 N N . ALA A 1 101 ? -12.267 0.333 30.157 1.00 52.47 101 ALA A N 1
ATOM 757 C CA . ALA A 1 101 ? -12.310 1.310 29.065 1.00 52.47 101 ALA A CA 1
ATOM 758 C C . ALA A 1 101 ? -11.868 0.726 27.705 1.00 52.47 101 ALA A C 1
ATOM 760 O O . ALA A 1 101 ? -11.970 1.397 26.682 1.00 52.47 101 ALA A O 1
ATOM 761 N N . SER A 1 102 ? -11.360 -0.511 27.687 1.00 49.47 102 SER A N 1
ATOM 762 C CA . SER A 1 102 ? -10.954 -1.209 26.467 1.00 49.47 102 SER A CA 1
ATOM 763 C C . SER A 1 102 ? -12.112 -2.059 25.929 1.00 49.47 102 SER A C 1
ATOM 765 O O . SER A 1 102 ? -12.750 -2.762 26.721 1.00 49.47 102 SER A O 1
ATOM 767 N N . PRO A 1 103 ? -12.392 -2.020 24.612 1.00 61.00 103 PRO A N 1
ATOM 768 C CA . PRO A 1 103 ? -13.451 -2.821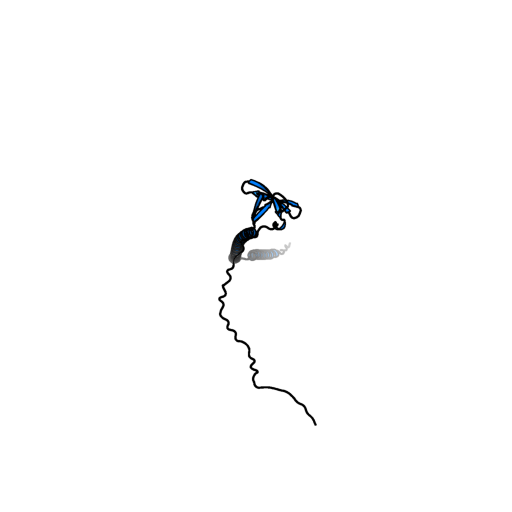 24.009 1.00 61.00 103 PRO A CA 1
ATOM 769 C C . PRO A 1 103 ? -13.229 -4.320 24.268 1.00 61.00 103 PRO A C 1
ATOM 771 O O . PRO A 1 103 ? -12.081 -4.775 24.337 1.00 61.00 103 PRO A O 1
ATOM 774 N N . PRO A 1 104 ? -14.314 -5.104 24.412 1.00 67.94 104 PRO A N 1
ATOM 775 C CA . PRO A 1 104 ? -14.218 -6.517 24.745 1.00 67.94 104 PRO A CA 1
ATOM 776 C C . PRO A 1 104 ? -13.373 -7.276 23.705 1.00 67.94 104 PRO A C 1
ATOM 778 O O . PRO A 1 104 ? -13.462 -6.980 22.510 1.00 67.94 104 PRO A O 1
ATOM 781 N N . PRO A 1 105 ? -12.577 -8.280 24.126 1.00 67.94 105 PRO A N 1
ATOM 782 C CA . PRO A 1 105 ? -11.702 -9.042 23.232 1.00 67.94 105 PRO A CA 1
ATOM 783 C C . PRO A 1 105 ? -12.412 -9.639 22.010 1.00 67.94 105 PRO A C 1
ATOM 785 O O . PRO A 1 105 ? -11.820 -9.710 20.942 1.00 67.94 105 PRO A O 1
ATOM 788 N N . THR A 1 106 ? -13.692 -10.003 22.132 1.00 68.50 106 THR A N 1
ATOM 789 C CA . THR A 1 106 ? -14.512 -10.518 21.023 1.00 68.50 106 THR A CA 1
ATOM 790 C C . THR A 1 106 ? -14.721 -9.498 19.904 1.00 68.50 106 THR A C 1
ATOM 792 O O . THR A 1 106 ? -14.703 -9.869 18.735 1.00 68.50 106 THR A O 1
ATOM 795 N N . LEU A 1 107 ? -14.864 -8.211 20.236 1.00 71.81 107 LEU A N 1
ATOM 796 C CA . LEU A 1 107 ? -14.999 -7.144 19.242 1.00 71.81 107 LEU A CA 1
ATOM 797 C C . LEU A 1 107 ? -13.672 -6.906 18.510 1.00 71.81 107 LEU A C 1
ATOM 799 O O . LEU A 1 107 ? -13.655 -6.683 17.305 1.00 71.81 107 LEU A O 1
ATOM 803 N N . ARG A 1 108 ? -12.552 -7.010 19.235 1.00 72.75 108 ARG A N 1
ATOM 804 C CA . ARG A 1 108 ? -11.206 -6.883 18.661 1.00 72.75 108 ARG A CA 1
ATOM 805 C C . ARG A 1 108 ? -10.878 -8.024 17.703 1.00 72.75 108 ARG A C 1
ATOM 807 O O . ARG A 1 108 ? -10.204 -7.781 16.714 1.00 72.75 108 ARG A O 1
ATOM 814 N N . LEU A 1 109 ? -11.347 -9.239 17.993 1.00 76.81 109 LEU A N 1
ATOM 815 C CA . LEU A 1 109 ? -11.186 -10.389 17.100 1.00 76.81 109 LEU A CA 1
ATOM 816 C C . LEU A 1 109 ? -11.939 -10.175 15.786 1.00 76.81 109 LEU A C 1
ATOM 818 O O . LEU A 1 109 ? -11.334 -10.303 14.732 1.00 76.81 109 LEU A O 1
ATOM 822 N N . ALA A 1 110 ? -13.200 -9.741 15.846 1.00 77.00 110 ALA A N 1
ATOM 823 C CA . ALA A 1 110 ? -13.973 -9.434 14.642 1.00 77.00 110 ALA A CA 1
ATOM 824 C C . ALA A 1 110 ? -13.326 -8.315 13.800 1.00 77.00 110 ALA A C 1
ATOM 826 O O . ALA A 1 110 ? -13.208 -8.442 12.585 1.00 77.00 110 ALA A O 1
ATOM 827 N N . GLN A 1 111 ? -12.844 -7.248 14.448 1.00 79.62 111 GLN A N 1
ATOM 828 C CA . GLN A 1 111 ? -12.126 -6.160 13.770 1.00 79.62 111 GLN A CA 1
ATOM 829 C C . GLN A 1 111 ? -10.794 -6.624 13.160 1.00 79.62 111 GLN A C 1
ATOM 831 O O . GLN A 1 111 ? -10.446 -6.208 12.058 1.00 79.62 111 GLN A O 1
ATOM 836 N N . ALA A 1 112 ? -10.056 -7.491 13.858 1.00 80.38 112 ALA A N 1
ATOM 837 C CA . ALA A 1 112 ? -8.792 -8.034 13.371 1.00 80.38 112 ALA A CA 1
ATOM 838 C C . ALA A 1 112 ? -8.994 -8.997 12.189 1.00 80.38 112 ALA A C 1
ATOM 840 O O . ALA A 1 112 ? -8.216 -8.962 11.242 1.00 80.38 112 ALA A O 1
ATOM 841 N N . GLU A 1 113 ? -10.033 -9.834 12.214 1.00 86.88 113 GLU A N 1
ATOM 842 C CA . GLU A 1 113 ? -10.383 -10.727 11.101 1.00 86.88 113 GLU A CA 1
ATOM 843 C C . GLU A 1 113 ? -10.781 -9.936 9.844 1.00 86.88 113 GLU A C 1
ATOM 845 O O . GLU A 1 113 ? -10.322 -10.251 8.743 1.00 86.88 113 GLU A O 1
ATOM 850 N N . GLU A 1 114 ? -11.562 -8.862 10.004 1.00 87.44 114 GLU A N 1
ATOM 851 C CA . GLU A 1 114 ? -11.904 -7.949 8.907 1.00 87.44 114 GLU A CA 1
ATOM 852 C C . GLU A 1 114 ? -10.652 -7.260 8.344 1.00 87.44 114 GLU A C 1
ATOM 854 O O . GLU A 1 114 ? -10.445 -7.238 7.127 1.00 87.44 114 GLU A O 1
ATOM 859 N N . GLU A 1 115 ? -9.772 -6.762 9.215 1.00 89.19 115 GLU A N 1
ATOM 860 C CA . GLU A 1 115 ? -8.515 -6.133 8.816 1.00 89.19 115 GLU A CA 1
ATOM 861 C C . GLU A 1 115 ? -7.601 -7.099 8.053 1.00 89.19 115 GLU A C 1
ATOM 863 O O . GLU A 1 115 ? -7.105 -6.739 6.987 1.00 89.19 115 GLU A O 1
ATOM 868 N N . VAL A 1 116 ? -7.441 -8.341 8.520 1.00 88.50 116 VAL A N 1
ATOM 869 C CA . VAL A 1 116 ? -6.662 -9.365 7.807 1.00 88.50 116 VAL A CA 1
ATOM 870 C C . VAL A 1 116 ? -7.243 -9.615 6.419 1.00 88.50 116 VAL A C 1
ATOM 872 O O . VAL A 1 116 ? -6.480 -9.630 5.455 1.00 88.50 116 VAL A O 1
ATOM 875 N N . SER A 1 117 ? -8.570 -9.739 6.293 1.00 87.19 117 SER A N 1
ATOM 876 C CA . SER A 1 117 ? -9.218 -9.972 4.995 1.00 87.19 117 SER A CA 1
ATOM 877 C C . SER A 1 117 ? -8.966 -8.827 4.004 1.00 87.19 117 SER A C 1
ATOM 879 O O . SER A 1 117 ? -8.601 -9.064 2.846 1.00 87.19 117 SER A O 1
ATOM 881 N N . ARG A 1 118 ? -9.052 -7.581 4.488 1.00 93.12 118 ARG A N 1
ATOM 882 C CA . ARG A 1 118 ? -8.755 -6.374 3.714 1.00 93.12 118 ARG A CA 1
ATOM 883 C C . ARG A 1 118 ? -7.289 -6.339 3.295 1.00 93.12 118 ARG A C 1
ATOM 885 O O . ARG A 1 118 ? -7.021 -6.173 2.107 1.00 93.12 118 ARG A O 1
ATOM 892 N N . LE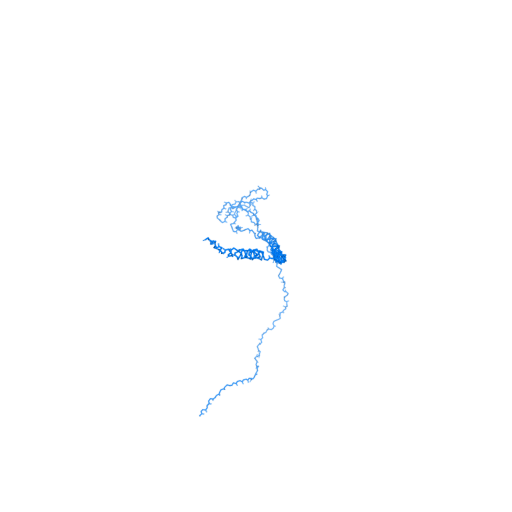U A 1 119 ? -6.357 -6.557 4.224 1.00 90.75 119 LEU A N 1
ATOM 893 C CA . LEU A 1 119 ? -4.924 -6.550 3.918 1.00 90.75 119 LEU A CA 1
ATOM 894 C C . LEU A 1 119 ? -4.555 -7.634 2.904 1.00 90.75 119 LEU A C 1
ATOM 896 O O . LEU A 1 119 ? -3.770 -7.367 2.000 1.00 90.75 119 LEU A O 1
ATOM 900 N N . THR A 1 120 ? -5.131 -8.837 2.997 1.00 92.25 120 THR A N 1
ATOM 901 C CA . THR A 1 120 ? -4.896 -9.872 1.977 1.00 92.25 120 THR A CA 1
ATOM 902 C C . THR A 1 120 ? -5.408 -9.461 0.599 1.00 92.25 120 THR A C 1
ATOM 904 O O . THR A 1 120 ? -4.752 -9.757 -0.396 1.00 92.25 120 THR A O 1
ATOM 907 N N . SER A 1 121 ? -6.542 -8.754 0.518 1.00 92.56 121 SER A N 1
ATOM 908 C CA . SER A 1 121 ? -7.038 -8.240 -0.763 1.00 92.56 121 SER A CA 1
ATOM 909 C C . SER A 1 121 ? -6.114 -7.164 -1.342 1.00 92.56 121 SER A C 1
ATOM 911 O O . SER A 1 121 ? -5.736 -7.253 -2.506 1.00 92.56 121 SER A O 1
ATOM 913 N N . GLU A 1 122 ? -5.665 -6.220 -0.511 1.00 93.56 122 GLU A N 1
ATOM 914 C CA . GLU A 1 122 ? -4.739 -5.156 -0.904 1.00 93.56 122 GLU A CA 1
ATOM 915 C C . GLU A 1 122 ? -3.393 -5.735 -1.362 1.00 93.56 122 GLU A C 1
ATOM 917 O O . GLU A 1 122 ? -2.885 -5.370 -2.420 1.00 93.56 122 GLU A O 1
ATOM 922 N N . PHE A 1 123 ? -2.859 -6.718 -0.633 1.00 92.75 123 PHE A N 1
ATOM 923 C CA . PHE A 1 123 ? -1.626 -7.408 -1.004 1.00 92.75 123 PHE A CA 1
ATOM 924 C C . PHE A 1 123 ? -1.733 -8.090 -2.371 1.00 92.75 123 PHE A C 1
ATOM 926 O O . PHE A 1 123 ? -0.836 -7.931 -3.198 1.00 92.75 123 PHE A O 1
ATOM 933 N N . ASN A 1 124 ? -2.836 -8.797 -2.639 1.00 94.50 124 ASN A N 1
ATOM 934 C CA . ASN A 1 124 ? -3.055 -9.432 -3.939 1.00 94.50 124 ASN A CA 1
ATOM 935 C C . ASN A 1 124 ? -3.126 -8.389 -5.065 1.00 94.50 124 ASN A C 1
ATOM 937 O O . ASN A 1 124 ? -2.480 -8.567 -6.094 1.00 94.50 124 ASN A O 1
ATOM 941 N N . THR A 1 125 ? -3.827 -7.268 -4.851 1.00 95.19 125 THR A N 1
ATOM 942 C CA . THR A 1 125 ? -3.906 -6.190 -5.856 1.00 95.19 125 THR A CA 1
ATOM 943 C C . THR A 1 125 ? -2.558 -5.524 -6.119 1.00 95.19 125 THR A C 1
ATOM 945 O O . THR A 1 125 ? -2.191 -5.310 -7.272 1.00 95.19 125 THR A O 1
ATOM 948 N N . LEU A 1 126 ? -1.776 -5.250 -5.071 1.00 91.25 126 LEU A N 1
ATOM 949 C CA . LEU A 1 126 ? -0.432 -4.691 -5.209 1.00 91.25 126 LEU A CA 1
ATOM 950 C C . LEU A 1 126 ? 0.494 -5.676 -5.922 1.00 91.25 126 LEU A C 1
ATOM 952 O O . LEU A 1 126 ? 1.298 -5.283 -6.766 1.00 91.25 126 LEU A O 1
ATOM 956 N N . GLN A 1 127 ? 0.375 -6.968 -5.620 1.00 95.44 127 GLN A N 1
ATOM 957 C CA . GLN A 1 127 ? 1.138 -7.996 -6.311 1.00 95.44 127 GLN A CA 1
ATOM 958 C C . GLN A 1 127 ? 0.799 -8.026 -7.811 1.00 95.44 127 GLN A C 1
ATOM 960 O O . GLN A 1 127 ? 1.724 -8.045 -8.625 1.00 95.44 127 GLN A O 1
ATOM 965 N N . GLU A 1 128 ? -0.478 -7.948 -8.190 1.00 95.25 128 GLU A N 1
ATOM 966 C CA . GLU A 1 128 ? -0.909 -7.837 -9.593 1.00 95.25 128 GLU A CA 1
ATOM 967 C C . GLU A 1 128 ? -0.392 -6.552 -10.264 1.00 95.25 128 GLU A C 1
ATOM 969 O O . GLU A 1 128 ? 0.130 -6.610 -11.378 1.00 95.25 128 GLU A O 1
ATOM 974 N N . GLU A 1 129 ? -0.443 -5.401 -9.585 1.00 94.69 129 GLU A N 1
ATOM 975 C CA . GLU A 1 129 ? 0.074 -4.133 -10.116 1.00 94.69 129 GLU A CA 1
ATOM 976 C C . GLU A 1 129 ? 1.588 -4.193 -10.363 1.00 94.69 129 GLU A C 1
ATOM 978 O O . GLU A 1 129 ? 2.065 -3.766 -11.416 1.00 94.69 129 GLU A O 1
ATOM 983 N N . THR A 1 130 ? 2.356 -4.786 -9.441 1.00 92.75 130 THR A N 1
ATOM 984 C CA . THR A 1 130 ? 3.806 -4.953 -9.634 1.00 92.75 130 THR A CA 1
ATOM 985 C C . THR A 1 130 ? 4.134 -5.889 -10.794 1.00 92.75 130 THR A C 1
ATOM 987 O O . THR A 1 130 ? 5.104 -5.646 -11.513 1.00 92.75 130 THR A O 1
ATOM 990 N N . GLN A 1 131 ? 3.337 -6.940 -11.007 1.00 93.69 131 GLN A N 1
ATOM 991 C CA . GLN A 1 131 ? 3.494 -7.831 -12.157 1.00 93.69 131 GLN A CA 1
ATOM 992 C C . GLN A 1 131 ? 3.171 -7.092 -13.458 1.00 93.69 131 GLN A C 1
ATOM 994 O O . GLN A 1 131 ? 3.997 -7.082 -14.369 1.00 93.69 131 GLN A O 1
ATOM 999 N N . ALA A 1 132 ? 2.047 -6.377 -13.506 1.00 95.69 132 ALA A N 1
ATOM 1000 C CA . ALA A 1 132 ? 1.643 -5.597 -14.670 1.00 95.69 132 ALA A CA 1
ATOM 1001 C C . ALA A 1 132 ? 2.647 -4.480 -15.013 1.00 95.69 132 ALA A C 1
ATOM 1003 O O . ALA A 1 132 ? 2.914 -4.223 -16.187 1.00 95.69 132 ALA A O 1
ATOM 1004 N N . LEU A 1 133 ? 3.228 -3.808 -14.013 1.00 93.00 133 LEU A N 1
ATOM 1005 C CA . LEU A 1 133 ? 4.274 -2.804 -14.233 1.00 93.00 133 LEU A CA 1
ATOM 1006 C C . LEU A 1 133 ? 5.554 -3.431 -14.787 1.00 93.00 133 LEU A C 1
ATOM 1008 O O . LEU A 1 133 ? 6.106 -2.910 -15.753 1.00 93.00 133 LEU A O 1
ATOM 1012 N N . ARG A 1 134 ? 5.987 -4.574 -14.248 1.00 94.31 134 ARG A N 1
ATOM 1013 C CA . ARG A 1 134 ? 7.151 -5.304 -14.777 1.00 94.31 134 ARG A CA 1
ATOM 1014 C C . ARG A 1 134 ? 6.938 -5.764 -16.218 1.00 94.31 134 ARG A C 1
ATOM 1016 O O . ARG A 1 134 ? 7.858 -5.671 -17.026 1.00 94.31 134 ARG A O 1
ATOM 1023 N N . GLU A 1 135 ? 5.735 -6.222 -16.562 1.00 94.25 135 GLU A N 1
ATOM 1024 C CA . GLU A 1 135 ? 5.379 -6.566 -17.944 1.00 94.25 135 GLU A CA 1
ATOM 1025 C C . GLU A 1 135 ? 5.420 -5.341 -18.864 1.00 94.25 135 GLU A C 1
ATOM 1027 O O . GLU A 1 135 ? 5.975 -5.419 -19.962 1.00 94.25 135 GLU A O 1
ATOM 1032 N N . LYS A 1 136 ? 4.903 -4.191 -18.409 1.00 94.62 136 LYS A N 1
ATOM 1033 C CA . LYS A 1 136 ? 5.001 -2.922 -19.148 1.00 94.62 136 LYS A CA 1
ATOM 1034 C C . LYS A 1 136 ? 6.451 -2.494 -19.360 1.00 94.62 136 LYS A C 1
ATOM 1036 O O . LYS A 1 136 ? 6.789 -2.085 -20.466 1.00 94.62 136 LYS A O 1
ATOM 1041 N N . GLU A 1 137 ? 7.307 -2.602 -18.347 1.00 92.75 137 GLU A N 1
ATOM 1042 C CA . GLU A 1 137 ? 8.734 -2.277 -18.470 1.00 92.75 137 GLU A CA 1
ATOM 1043 C C . GLU A 1 137 ? 9.449 -3.207 -19.460 1.00 92.75 137 GLU A C 1
ATOM 1045 O O . GLU A 1 137 ? 10.207 -2.736 -20.311 1.00 92.75 137 GLU A O 1
ATOM 1050 N N . ALA A 1 138 ? 9.170 -4.513 -19.413 1.00 94.31 138 ALA A N 1
ATOM 1051 C CA . ALA A 1 138 ? 9.710 -5.475 -20.372 1.00 94.31 138 ALA A CA 1
ATOM 1052 C C . ALA A 1 138 ? 9.234 -5.188 -21.808 1.00 94.31 138 ALA A C 1
ATOM 1054 O O . ALA A 1 138 ? 10.038 -5.209 -22.744 1.00 94.31 138 ALA A O 1
ATOM 1055 N N . ALA A 1 139 ? 7.948 -4.867 -21.984 1.00 93.88 139 ALA A N 1
ATOM 1056 C CA . ALA A 1 139 ? 7.377 -4.507 -23.278 1.00 93.88 139 ALA A CA 1
ATOM 1057 C C . ALA A 1 139 ? 7.997 -3.215 -23.833 1.00 93.88 139 ALA A C 1
ATOM 1059 O O . ALA A 1 139 ? 8.428 -3.201 -24.986 1.00 93.88 139 ALA A O 1
ATOM 1060 N N . LEU A 1 140 ? 8.111 -2.165 -23.011 1.00 92.19 140 LEU A N 1
ATOM 1061 C CA . LEU A 1 140 ? 8.766 -0.906 -23.384 1.00 92.19 140 LEU A CA 1
ATOM 1062 C C . LEU A 1 140 ? 10.228 -1.131 -23.773 1.00 92.19 140 LEU A C 1
ATOM 1064 O O . LEU A 1 140 ? 10.646 -0.691 -24.836 1.00 92.19 140 LEU A O 1
ATOM 1068 N N . THR A 1 141 ? 10.974 -1.907 -22.985 1.00 94.31 141 THR A N 1
ATOM 1069 C CA . THR A 1 141 ? 12.376 -2.233 -23.289 1.00 94.31 141 THR A CA 1
ATOM 1070 C C . THR A 1 141 ? 12.504 -2.963 -24.630 1.00 94.31 141 THR A C 1
ATOM 1072 O O . THR A 1 141 ? 13.401 -2.671 -25.424 1.00 94.31 141 THR A O 1
ATOM 1075 N N . SER A 1 142 ? 11.592 -3.899 -24.919 1.00 91.00 142 SER A N 1
ATOM 1076 C CA . SER A 1 142 ? 11.572 -4.588 -26.213 1.00 91.00 142 SER A CA 1
ATOM 1077 C C . SER A 1 142 ? 11.255 -3.631 -27.369 1.00 91.00 142 SER A C 1
ATOM 1079 O O . SER A 1 142 ? 11.946 -3.666 -28.387 1.00 91.00 142 SER A O 1
ATOM 1081 N N . ALA A 1 143 ? 10.291 -2.721 -27.196 1.00 94.06 143 ALA A N 1
ATOM 1082 C CA . ALA A 1 143 ? 9.926 -1.724 -28.198 1.00 94.06 143 ALA A CA 1
ATOM 1083 C C . ALA A 1 143 ? 11.072 -0.738 -28.471 1.00 94.06 143 ALA A C 1
ATOM 1085 O O . ALA A 1 143 ? 11.394 -0.495 -29.634 1.00 94.06 143 ALA A O 1
ATOM 1086 N N . ASP A 1 144 ? 11.739 -0.247 -27.426 1.00 94.25 144 ASP A N 1
ATOM 1087 C CA . ASP A 1 144 ? 12.896 0.645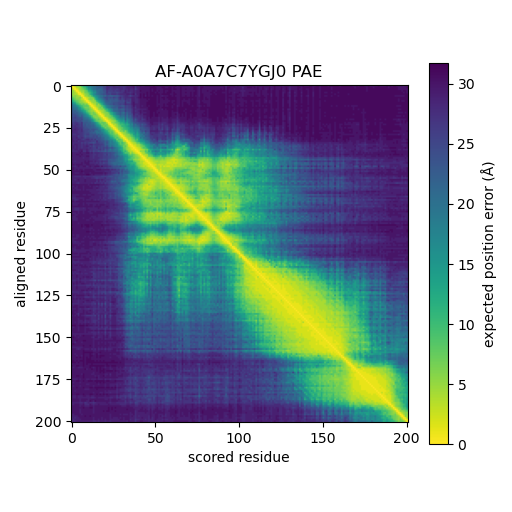 -27.536 1.00 94.25 144 ASP A CA 1
ATOM 1088 C C . ASP A 1 144 ? 14.046 -0.033 -28.292 1.00 94.25 144 ASP A C 1
ATOM 1090 O O . ASP A 1 144 ? 14.657 0.568 -29.178 1.00 94.25 144 ASP A O 1
ATOM 1094 N N . SER A 1 145 ? 14.309 -1.316 -28.009 1.00 91.06 145 SER A N 1
ATOM 1095 C CA . SER A 1 145 ? 15.340 -2.076 -28.726 1.00 91.06 145 SER A CA 1
ATOM 1096 C C . SER A 1 145 ? 15.022 -2.236 -30.219 1.00 91.06 145 SER A C 1
ATOM 1098 O O . SER A 1 145 ? 15.920 -2.124 -31.052 1.00 91.06 145 SER A O 1
ATOM 1100 N N . VAL A 1 146 ? 13.745 -2.423 -30.576 1.00 94.81 146 VAL A N 1
ATOM 1101 C CA . VAL A 1 146 ? 13.283 -2.510 -31.972 1.00 94.81 146 VAL A CA 1
ATOM 1102 C C . VAL A 1 146 ? 13.350 -1.149 -32.670 1.00 94.81 146 VAL A C 1
ATOM 1104 O O . VAL A 1 146 ? 13.707 -1.064 -33.843 1.00 94.81 146 VAL A O 1
ATOM 1107 N N . GLN A 1 147 ? 13.042 -0.058 -31.971 1.00 94.06 147 GLN A N 1
ATOM 1108 C CA . GLN A 1 147 ? 13.198 1.283 -32.534 1.00 94.06 147 GLN A CA 1
ATOM 1109 C C . GLN A 1 147 ? 14.668 1.615 -32.795 1.00 94.06 147 GLN A C 1
ATOM 1111 O O . GLN A 1 147 ? 14.991 2.165 -33.848 1.00 94.06 147 GLN A O 1
ATOM 1116 N N . ALA A 1 148 ? 15.563 1.243 -31.877 1.00 93.38 148 ALA A N 1
ATOM 1117 C CA . ALA A 1 148 ? 16.997 1.441 -32.049 1.00 93.38 148 ALA A CA 1
ATOM 1118 C C . ALA A 1 148 ? 17.527 0.720 -33.301 1.00 93.38 148 ALA A C 1
ATOM 1120 O O . ALA A 1 148 ? 18.271 1.321 -34.081 1.00 93.38 148 ALA A O 1
ATOM 1121 N N . THR A 1 149 ? 17.101 -0.525 -33.545 1.00 94.12 149 THR A N 1
ATOM 1122 C CA . THR A 1 149 ? 17.498 -1.262 -34.756 1.00 94.12 149 THR A CA 1
ATOM 1123 C C . THR A 1 149 ? 16.914 -0.646 -36.024 1.00 94.12 149 THR A C 1
ATOM 1125 O O . THR A 1 149 ? 17.626 -0.546 -37.023 1.00 94.12 149 THR A O 1
ATOM 1128 N N . HIS A 1 150 ? 15.667 -0.168 -35.990 1.00 94.75 150 HIS A N 1
ATOM 1129 C CA . HIS A 1 150 ? 15.046 0.490 -37.141 1.00 94.75 150 HIS A CA 1
ATOM 1130 C C . HIS A 1 150 ? 15.729 1.817 -37.498 1.00 94.75 150 HIS A C 1
ATOM 1132 O O . HIS A 1 150 ? 15.932 2.117 -38.674 1.00 94.75 150 HIS A O 1
ATOM 1138 N N . ILE A 1 151 ? 16.143 2.602 -36.499 1.00 93.88 151 ILE A N 1
ATOM 1139 C CA . ILE A 1 151 ? 16.923 3.826 -36.723 1.00 93.88 151 ILE A CA 1
ATOM 1140 C C . ILE A 1 151 ? 18.261 3.487 -37.385 1.00 93.88 151 ILE A C 1
ATOM 1142 O O . ILE A 1 151 ? 18.667 4.167 -38.330 1.00 93.88 151 ILE A O 1
ATOM 1146 N N . GLU A 1 152 ? 18.948 2.442 -36.920 1.00 94.25 152 GLU A N 1
ATOM 1147 C CA . GLU A 1 152 ? 20.211 2.008 -37.520 1.00 94.25 152 GLU A CA 1
ATOM 1148 C C . GLU A 1 152 ? 20.016 1.532 -38.968 1.00 94.25 152 GLU A C 1
ATOM 1150 O O . GLU A 1 152 ? 20.798 1.889 -39.853 1.00 94.25 152 GLU A O 1
ATOM 1155 N N . GLU A 1 153 ? 18.952 0.772 -39.226 1.00 94.00 153 GLU A N 1
ATOM 1156 C CA . GLU A 1 153 ? 18.577 0.313 -40.562 1.00 94.00 153 GLU A CA 1
ATOM 1157 C C . GLU A 1 153 ? 18.285 1.484 -41.500 1.00 94.00 153 GLU A C 1
ATOM 1159 O O . GLU A 1 153 ? 18.934 1.591 -42.540 1.00 94.00 153 GLU A O 1
ATOM 1164 N N . LEU A 1 154 ? 17.399 2.404 -41.111 1.00 92.44 154 LEU A N 1
ATOM 1165 C CA . LEU A 1 154 ? 17.089 3.594 -41.901 1.00 92.44 154 LEU A CA 1
ATOM 1166 C C . LEU A 1 154 ? 18.331 4.444 -42.145 1.00 92.44 154 LEU A C 1
ATOM 1168 O O . LEU A 1 154 ? 18.529 4.938 -43.250 1.00 92.44 154 LEU A O 1
ATOM 1172 N N . THR A 1 155 ? 19.201 4.593 -41.147 1.00 92.88 155 THR A N 1
ATOM 1173 C CA . THR A 1 155 ? 20.462 5.327 -41.308 1.00 92.88 155 THR A CA 1
ATOM 1174 C C . THR A 1 155 ? 21.356 4.640 -42.343 1.00 92.88 155 THR A C 1
ATOM 1176 O O . THR A 1 155 ? 21.931 5.309 -43.205 1.00 92.88 155 THR A O 1
ATOM 1179 N N . ARG A 1 156 ? 21.441 3.305 -42.319 1.00 90.81 156 ARG A N 1
ATOM 1180 C CA . ARG A 1 156 ? 22.214 2.509 -43.282 1.00 90.81 156 ARG A CA 1
ATOM 1181 C C . ARG A 1 156 ? 21.622 2.575 -44.691 1.00 90.81 156 ARG A C 1
ATOM 1183 O O . ARG A 1 156 ? 22.376 2.736 -45.651 1.00 90.81 156 ARG A O 1
ATOM 1190 N N . GLU A 1 157 ? 20.304 2.462 -44.828 1.00 89.25 157 GLU A N 1
ATOM 1191 C CA . GLU A 1 157 ? 19.599 2.599 -46.107 1.00 89.25 157 GLU A CA 1
ATOM 1192 C C . GLU A 1 157 ? 19.768 3.999 -46.686 1.00 89.25 157 GLU A C 1
ATOM 1194 O O . GLU A 1 157 ? 20.124 4.144 -47.854 1.00 89.25 157 GLU A O 1
ATOM 1199 N N . ASN A 1 158 ? 19.599 5.024 -45.855 1.00 87.81 158 ASN A N 1
ATOM 1200 C CA . ASN A 1 158 ? 19.790 6.416 -46.230 1.00 87.81 158 ASN A CA 1
ATOM 1201 C C . ASN A 1 158 ? 21.235 6.652 -46.715 1.00 87.81 158 ASN A C 1
ATOM 1203 O O . ASN A 1 158 ? 21.443 7.172 -47.813 1.00 87.81 158 ASN A O 1
ATOM 1207 N N . MET A 1 159 ? 22.241 6.146 -45.989 1.00 83.12 159 MET A N 1
ATOM 1208 C CA . MET A 1 159 ? 23.641 6.180 -46.436 1.00 83.12 159 MET A CA 1
ATOM 1209 C C . MET A 1 159 ? 23.870 5.422 -47.750 1.00 83.12 159 MET A C 1
ATOM 1211 O O . MET A 1 159 ? 24.621 5.899 -48.599 1.00 83.12 159 MET A O 1
ATOM 1215 N N . LYS A 1 160 ? 23.236 4.258 -47.944 1.00 83.94 160 LYS A N 1
ATOM 1216 C CA . LYS A 1 160 ? 23.360 3.455 -49.171 1.00 83.94 160 LYS A CA 1
ATOM 1217 C C . LYS A 1 160 ? 22.757 4.168 -50.381 1.00 83.94 160 LYS A C 1
ATOM 1219 O O . LYS A 1 160 ? 23.376 4.166 -51.443 1.00 83.94 160 LYS A O 1
ATOM 1224 N N . LEU A 1 161 ? 21.589 4.787 -50.218 1.00 80.38 161 LEU A N 1
ATOM 1225 C CA . LEU A 1 161 ? 20.944 5.588 -51.260 1.00 80.38 161 LEU A CA 1
ATOM 1226 C C . LEU A 1 161 ? 21.821 6.789 -51.640 1.00 80.38 161 LEU A C 1
ATOM 1228 O O . LEU A 1 161 ? 22.103 6.991 -52.818 1.00 80.38 161 LEU A O 1
ATOM 1232 N N . HIS A 1 162 ? 22.357 7.520 -50.659 1.00 73.56 162 HIS A N 1
ATOM 1233 C CA . HIS A 1 162 ? 23.254 8.649 -50.929 1.00 73.56 162 HIS A CA 1
ATOM 1234 C C . HIS A 1 162 ? 24.656 8.252 -51.417 1.00 73.56 162 HIS A C 1
ATOM 1236 O O . HIS A 1 162 ? 25.365 9.095 -51.965 1.00 73.56 162 HIS A O 1
ATOM 1242 N N . ALA A 1 163 ? 25.087 7.000 -51.243 1.00 69.25 163 ALA A N 1
ATOM 1243 C CA . ALA A 1 163 ? 26.375 6.527 -51.749 1.00 69.25 163 ALA A CA 1
ATOM 1244 C C . ALA A 1 163 ? 26.384 6.328 -53.278 1.00 69.25 163 ALA A C 1
ATOM 1246 O O . ALA A 1 163 ? 27.449 6.450 -53.883 1.00 69.25 163 ALA A O 1
ATOM 1247 N N . GLY A 1 164 ? 25.230 6.044 -53.897 1.00 67.19 164 GLY A N 1
ATOM 1248 C CA . GLY A 1 164 ? 25.112 5.785 -55.340 1.00 67.19 164 GLY A CA 1
ATOM 1249 C C . GLY A 1 164 ? 25.229 7.031 -56.225 1.00 67.19 164 GLY A C 1
ATOM 1250 O O . GLY A 1 164 ? 25.851 6.966 -57.280 1.00 67.19 164 GLY A O 1
ATOM 1251 N N . ASP A 1 165 ? 24.719 8.175 -55.764 1.00 65.12 165 ASP A N 1
ATOM 1252 C CA . ASP A 1 165 ? 24.652 9.419 -56.554 1.00 65.12 165 ASP A CA 1
ATOM 1253 C C . ASP A 1 165 ? 25.753 10.434 -56.206 1.00 65.12 165 ASP A C 1
ATOM 1255 O O . ASP A 1 165 ? 25.712 11.600 -56.606 1.00 65.12 165 ASP A O 1
ATOM 1259 N N . ARG A 1 166 ? 26.773 10.013 -55.449 1.00 65.50 166 ARG A N 1
ATOM 1260 C CA . ARG A 1 166 ? 27.784 10.915 -54.886 1.00 65.50 166 ARG A CA 1
ATOM 1261 C C . ARG A 1 166 ? 28.874 11.285 -55.893 1.00 65.50 166 ARG A C 1
ATOM 1263 O O . ARG A 1 166 ? 30.054 11.022 -55.664 1.00 65.50 166 ARG A O 1
ATOM 1270 N N . TYR A 1 167 ? 28.514 11.974 -56.975 1.00 65.81 167 TYR A N 1
ATOM 1271 C CA . TYR A 1 167 ? 29.481 12.886 -57.584 1.00 65.81 167 TYR A CA 1
ATOM 1272 C C . TYR A 1 167 ? 29.750 13.990 -56.554 1.00 65.81 167 TYR A C 1
ATOM 1274 O O . TYR A 1 167 ? 28.805 14.658 -56.133 1.00 65.81 167 TYR A O 1
ATOM 1282 N N . PRO A 1 168 ? 30.995 14.191 -56.085 1.00 80.19 168 PRO A N 1
ATOM 1283 C CA . PRO A 1 168 ? 31.283 15.293 -55.186 1.00 80.19 168 PRO A CA 1
ATOM 1284 C C . PRO A 1 168 ? 30.897 16.574 -55.916 1.00 80.19 168 PRO A C 1
ATOM 1286 O O . PRO A 1 168 ? 31.424 16.847 -56.992 1.00 80.19 168 PRO A O 1
ATOM 1289 N N . GLU A 1 169 ? 30.007 17.375 -55.340 1.00 79.12 169 GLU A N 1
ATOM 1290 C CA . GLU A 1 169 ? 29.632 18.692 -55.880 1.00 79.12 169 GLU A CA 1
ATOM 1291 C C . GLU A 1 169 ? 30.869 19.594 -56.074 1.00 79.12 169 GLU A C 1
ATOM 1293 O O . GLU A 1 169 ? 30.900 20.512 -56.889 1.00 79.12 169 GLU A O 1
ATOM 1298 N N . TRP A 1 170 ? 31.960 19.279 -55.375 1.00 85.75 170 TRP A N 1
ATOM 1299 C CA . TRP A 1 170 ? 33.264 19.893 -55.587 1.00 85.75 170 TRP A CA 1
ATOM 1300 C C . TRP A 1 170 ? 33.922 19.528 -56.926 1.00 85.75 170 TRP A C 1
ATOM 1302 O O . TRP A 1 170 ? 34.679 20.341 -57.441 1.00 85.75 170 TRP A O 1
ATOM 1312 N N . ILE A 1 171 ? 33.652 18.360 -57.523 1.00 85.00 171 ILE A N 1
ATOM 1313 C CA . ILE A 1 171 ? 34.180 17.982 -58.848 1.00 85.00 171 ILE A CA 1
ATOM 1314 C C . ILE A 1 171 ? 33.525 18.817 -59.945 1.00 85.00 171 ILE A C 1
ATOM 1316 O O . ILE A 1 171 ? 34.227 19.304 -60.831 1.00 85.00 171 ILE A O 1
ATOM 1320 N N . THR A 1 172 ? 32.207 19.031 -59.888 1.00 88.19 172 THR A N 1
ATOM 1321 C CA . THR A 1 172 ? 31.534 19.920 -60.847 1.00 88.19 172 THR A CA 1
ATOM 1322 C C . THR A 1 172 ? 32.065 21.346 -60.697 1.00 88.19 172 THR A C 1
ATOM 1324 O O . THR A 1 172 ? 32.481 21.937 -61.696 1.00 88.19 172 THR A O 1
ATOM 1327 N N . GLY A 1 173 ? 32.212 21.847 -59.464 1.00 91.25 173 GLY A N 1
ATOM 1328 C CA . GLY A 1 173 ? 32.871 23.131 -59.187 1.00 91.25 173 GLY A CA 1
ATOM 1329 C C . GLY A 1 173 ? 34.314 23.215 -59.715 1.00 91.25 173 GLY A C 1
ATOM 1330 O O . GLY A 1 173 ? 34.680 24.188 -60.379 1.00 91.25 173 GLY A O 1
ATOM 1331 N N . ALA A 1 174 ? 35.123 22.176 -59.495 1.00 93.62 174 ALA A N 1
ATOM 1332 C CA . ALA A 1 174 ? 36.507 22.103 -59.966 1.00 93.62 174 ALA A CA 1
ATOM 1333 C C . ALA A 1 174 ? 36.603 22.045 -61.499 1.00 93.62 174 ALA A C 1
ATOM 1335 O O . ALA A 1 174 ? 37.490 22.668 -62.080 1.00 93.62 174 ALA A O 1
ATOM 1336 N N . SER A 1 175 ? 35.678 21.348 -62.166 1.00 93.50 175 SER A N 1
ATOM 1337 C CA . SER A 1 175 ? 35.640 21.257 -63.630 1.00 93.50 175 SER A CA 1
ATOM 1338 C C . SER A 1 175 ? 35.338 22.609 -64.285 1.00 93.50 175 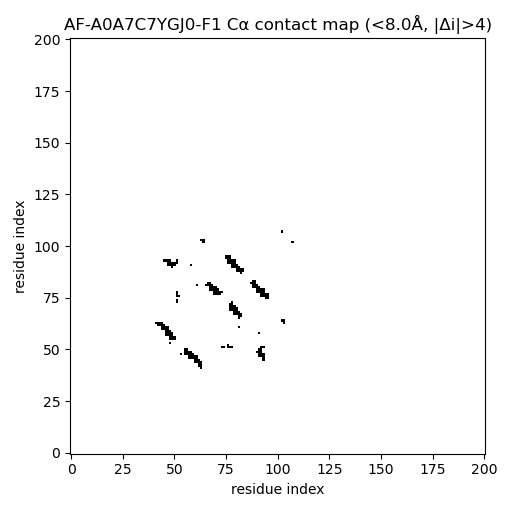SER A C 1
ATOM 1340 O O . SER A 1 175 ? 35.999 22.986 -65.255 1.00 93.50 175 SER A O 1
ATOM 1342 N N . ILE A 1 176 ? 34.409 23.380 -63.704 1.00 95.75 176 ILE A N 1
ATOM 1343 C CA . ILE A 1 176 ? 34.061 24.730 -64.163 1.00 95.75 176 ILE A CA 1
ATOM 1344 C C . ILE A 1 176 ? 35.262 25.666 -63.993 1.00 95.75 176 ILE A C 1
ATOM 1346 O O . ILE A 1 176 ? 35.618 26.388 -64.927 1.00 95.75 176 ILE A O 1
ATOM 1350 N N . LEU A 1 177 ? 35.932 25.619 -62.835 1.00 96.12 177 LEU A N 1
ATOM 1351 C CA . LEU A 1 177 ? 37.144 26.407 -62.593 1.00 96.12 177 LEU A CA 1
ATOM 1352 C C . LEU A 1 177 ? 38.276 26.051 -63.562 1.00 96.12 177 LEU A C 1
ATOM 1354 O O . LEU A 1 177 ? 38.896 26.952 -64.129 1.00 96.12 177 LEU A O 1
ATOM 1358 N N . ALA A 1 178 ? 38.532 24.762 -63.787 1.00 95.88 178 ALA A N 1
ATOM 1359 C CA . ALA A 1 178 ? 39.573 24.307 -64.705 1.00 95.88 178 ALA A CA 1
ATOM 1360 C C . ALA A 1 178 ? 39.307 24.776 -66.146 1.00 95.88 178 ALA A C 1
ATOM 1362 O O . ALA A 1 178 ? 40.216 25.280 -66.812 1.00 95.88 178 ALA A O 1
ATOM 1363 N N . ALA A 1 179 ? 38.058 24.680 -66.612 1.00 96.12 179 ALA A N 1
ATOM 1364 C CA . ALA A 1 179 ? 37.657 25.168 -67.930 1.00 96.12 179 ALA A CA 1
ATOM 1365 C C . ALA A 1 179 ? 37.831 26.692 -68.057 1.00 96.12 179 ALA A C 1
ATOM 1367 O O . ALA A 1 179 ? 38.393 27.172 -69.045 1.00 96.12 179 ALA A O 1
ATOM 1368 N N . GLY A 1 180 ? 37.416 27.450 -67.037 1.00 96.31 180 GLY A N 1
ATOM 1369 C CA . GLY A 1 180 ? 37.598 28.902 -66.990 1.00 96.31 180 GLY A CA 1
ATOM 1370 C C . GLY A 1 180 ? 39.072 29.315 -66.999 1.00 96.31 180 GLY A C 1
ATOM 1371 O O . GLY A 1 180 ? 39.458 30.228 -67.730 1.00 96.31 180 GLY A O 1
ATOM 1372 N N . MET A 1 181 ? 39.918 28.603 -66.251 1.00 96.00 181 MET A N 1
ATOM 1373 C CA . MET A 1 181 ? 41.359 28.858 -66.194 1.00 96.00 181 MET A CA 1
ATOM 1374 C C . MET A 1 181 ? 42.049 28.575 -67.537 1.00 96.00 181 MET A C 1
ATOM 1376 O O . MET A 1 181 ? 42.888 29.366 -67.977 1.00 96.00 181 MET A O 1
ATOM 1380 N N . LEU A 1 182 ? 41.668 27.496 -68.227 1.00 96.00 182 LEU A N 1
ATOM 1381 C CA . LEU A 1 182 ? 42.177 27.176 -69.566 1.00 96.00 182 LEU A CA 1
ATOM 1382 C C . LEU A 1 182 ? 41.775 28.231 -70.605 1.00 96.00 182 LEU A C 1
ATOM 1384 O O . LEU A 1 182 ? 42.625 28.696 -71.369 1.00 96.00 182 LEU A O 1
ATOM 1388 N N . LEU A 1 183 ? 40.505 28.645 -70.611 1.00 95.44 183 LEU A N 1
ATOM 1389 C CA . LEU A 1 183 ? 40.015 29.700 -71.503 1.00 95.44 183 LEU A CA 1
ATOM 1390 C C . LEU A 1 183 ? 40.706 31.042 -71.236 1.00 95.44 183 LEU A C 1
ATOM 1392 O O . LEU A 1 183 ? 41.186 31.685 -72.172 1.00 95.44 183 LEU A O 1
ATOM 1396 N N . GLY A 1 184 ? 40.818 31.440 -69.967 1.00 94.50 184 GLY A N 1
ATOM 1397 C CA . GLY A 1 184 ? 41.506 32.670 -69.573 1.00 94.50 184 GLY A CA 1
ATOM 1398 C C . GLY A 1 184 ? 42.978 32.678 -69.997 1.00 94.50 184 GLY A C 1
ATOM 1399 O O . GLY A 1 184 ? 43.457 33.665 -70.557 1.00 94.50 184 GLY A O 1
ATOM 1400 N N . SER A 1 185 ? 43.675 31.554 -69.815 1.00 94.44 185 SER A N 1
ATOM 1401 C CA . SER A 1 185 ? 45.062 31.345 -70.254 1.00 94.44 185 SER A CA 1
ATOM 1402 C C . SER A 1 185 ? 45.240 31.517 -71.771 1.00 94.44 185 SER A C 1
ATOM 1404 O O . SER A 1 185 ? 46.140 32.236 -72.223 1.00 94.44 185 SER A O 1
ATOM 1406 N N . LEU A 1 186 ? 44.358 30.915 -72.575 1.00 91.25 186 LEU A N 1
ATOM 1407 C CA . LEU A 1 186 ? 44.405 31.017 -74.037 1.00 91.25 186 LEU A CA 1
ATOM 1408 C C . LEU A 1 186 ? 44.188 32.456 -74.521 1.00 91.25 186 LEU A C 1
ATOM 1410 O O . LEU A 1 186 ? 44.926 32.931 -75.391 1.00 91.25 186 LEU A O 1
ATOM 1414 N N . ILE A 1 187 ? 43.226 33.168 -73.929 1.00 90.44 187 ILE A N 1
ATOM 1415 C CA . ILE A 1 187 ? 42.942 34.572 -74.258 1.00 90.44 187 ILE A CA 1
ATOM 1416 C C . ILE A 1 187 ? 44.114 35.470 -73.847 1.00 90.44 187 ILE A C 1
ATOM 1418 O O . ILE A 1 187 ? 44.550 36.311 -74.636 1.00 90.44 187 ILE A O 1
ATOM 1422 N N . TYR A 1 188 ? 44.678 35.268 -72.654 1.00 87.62 188 TYR A N 1
ATOM 1423 C CA . TYR A 1 188 ? 45.843 36.018 -72.181 1.00 87.62 188 TYR A CA 1
ATOM 1424 C C . TYR A 1 188 ? 47.052 35.859 -73.119 1.00 87.62 188 TYR A C 1
ATOM 1426 O O . TYR A 1 188 ? 47.709 36.842 -73.485 1.00 87.62 188 TYR A O 1
ATOM 1434 N N . ARG A 1 189 ? 47.306 34.632 -73.590 1.00 83.88 189 ARG A N 1
ATOM 1435 C CA . ARG A 1 189 ? 48.392 34.334 -74.536 1.00 83.88 189 ARG A CA 1
ATOM 1436 C C . ARG A 1 189 ? 48.152 34.914 -75.935 1.00 83.88 189 ARG A C 1
ATOM 1438 O O . ARG A 1 189 ? 49.112 35.241 -76.632 1.00 83.88 189 ARG A O 1
ATOM 1445 N N . ALA A 1 190 ? 46.899 35.032 -76.369 1.00 80.50 190 ALA A N 1
ATOM 1446 C CA . ALA A 1 190 ? 46.554 35.663 -77.644 1.00 80.50 190 ALA A CA 1
ATOM 1447 C C . ALA A 1 190 ? 46.639 37.200 -77.571 1.00 80.50 190 ALA A C 1
ATOM 1449 O O . ALA A 1 190 ? 47.110 37.840 -78.511 1.00 80.50 190 ALA A O 1
ATOM 1450 N N . SER A 1 191 ? 46.238 37.784 -76.440 1.00 77.88 191 SER A N 1
ATOM 1451 C CA . SER A 1 191 ? 46.258 39.230 -76.180 1.00 77.88 191 SER A CA 1
ATOM 1452 C C . SER A 1 191 ? 47.681 39.807 -76.132 1.00 77.88 191 SER A C 1
ATOM 1454 O O . SER A 1 191 ? 47.966 40.838 -76.743 1.00 77.88 191 SER A O 1
ATOM 1456 N N . THR A 1 192 ? 48.619 39.092 -75.505 1.00 64.12 192 THR A N 1
ATOM 1457 C CA . THR A 1 192 ? 50.026 39.518 -75.360 1.00 64.12 192 THR A CA 1
ATOM 1458 C C . THR A 1 192 ? 50.838 39.501 -76.665 1.00 64.12 192 THR A C 1
ATOM 1460 O O . THR A 1 192 ? 51.954 40.014 -76.694 1.00 64.12 192 THR A O 1
ATOM 1463 N N . ARG A 1 193 ? 50.286 38.989 -77.779 1.00 61.31 193 ARG A N 1
ATOM 1464 C CA . ARG A 1 193 ? 50.939 38.989 -79.106 1.00 61.31 193 ARG A CA 1
ATOM 1465 C C . ARG A 1 193 ? 50.711 40.248 -79.947 1.00 61.31 193 ARG A C 1
ATOM 1467 O O . ARG A 1 193 ? 51.142 40.284 -81.097 1.00 61.31 193 ARG A O 1
ATOM 1474 N N . ARG A 1 194 ? 50.069 41.294 -79.423 1.00 61.28 194 ARG A N 1
ATOM 1475 C CA . ARG A 1 194 ? 49.990 42.590 -80.120 1.00 61.28 194 ARG A CA 1
ATOM 1476 C C . ARG A 1 194 ? 51.082 43.538 -79.622 1.00 61.28 194 ARG A C 1
ATOM 1478 O O . ARG A 1 194 ? 50.806 44.474 -78.881 1.00 61.28 194 ARG A O 1
ATOM 1485 N N . GLN A 1 195 ? 52.324 43.307 -80.057 1.00 56.88 195 GLN A N 1
ATOM 1486 C CA . GLN A 1 195 ? 53.411 44.283 -79.930 1.00 56.88 195 GLN A CA 1
ATOM 1487 C C . GLN A 1 195 ? 53.659 44.998 -81.267 1.00 56.88 195 GLN A C 1
ATOM 1489 O O . GLN A 1 195 ? 54.096 44.400 -82.243 1.00 56.88 195 GLN A O 1
ATOM 1494 N N . GLN A 1 196 ? 53.348 46.298 -81.256 1.00 60.47 196 GLN A N 1
ATOM 1495 C CA . GLN A 1 196 ? 53.964 47.393 -82.015 1.00 60.47 196 GLN A CA 1
ATOM 1496 C C . GLN A 1 196 ? 54.451 47.096 -83.443 1.00 60.47 196 GLN A C 1
ATOM 1498 O O . GLN A 1 196 ? 55.639 46.884 -83.684 1.00 60.47 196 GLN A O 1
ATOM 1503 N N . THR A 1 197 ? 53.582 47.300 -84.431 1.00 58.22 197 THR A N 1
ATOM 1504 C CA . THR A 1 197 ? 54.053 47.742 -85.749 1.00 58.22 197 THR A CA 1
ATOM 1505 C C . THR A 1 197 ? 54.402 49.226 -85.662 1.00 58.22 197 THR A C 1
ATOM 1507 O O . THR A 1 197 ? 53.524 50.088 -85.701 1.00 58.22 197 THR A O 1
ATOM 1510 N N . ARG A 1 198 ? 55.697 49.531 -85.505 1.00 55.03 198 ARG A N 1
ATOM 1511 C CA . ARG A 1 198 ? 56.236 50.873 -85.763 1.00 55.03 198 ARG A CA 1
ATOM 1512 C C . ARG A 1 198 ? 55.954 51.226 -87.225 1.00 55.03 198 ARG A C 1
ATOM 1514 O O . ARG A 1 198 ? 56.510 50.597 -88.119 1.00 55.03 198 ARG A O 1
ATOM 1521 N N . ILE A 1 199 ? 55.118 52.232 -87.454 1.00 65.06 199 ILE A N 1
ATOM 1522 C CA . ILE A 1 199 ? 54.955 52.862 -88.765 1.00 65.06 199 ILE A CA 1
ATOM 1523 C C . ILE A 1 199 ? 56.100 53.873 -88.905 1.00 65.06 199 ILE A C 1
ATOM 1525 O O . ILE A 1 199 ? 56.215 54.782 -88.086 1.00 65.06 199 ILE A O 1
ATOM 1529 N N . ARG A 1 200 ? 56.984 53.671 -89.889 1.00 57.16 200 ARG A N 1
ATOM 1530 C CA . ARG A 1 200 ? 57.979 54.669 -90.311 1.00 57.16 200 ARG A CA 1
ATOM 1531 C C . ARG A 1 200 ? 57.379 55.497 -91.450 1.00 57.16 200 ARG A C 1
ATOM 1533 O O . ARG A 1 200 ? 56.930 54.909 -92.432 1.00 57.16 200 ARG A O 1
ATOM 1540 N N . LEU A 1 201 ? 57.411 56.819 -91.300 1.00 64.06 201 LEU A N 1
ATOM 1541 C CA . LEU A 1 201 ? 57.506 57.787 -92.394 1.00 64.06 201 LEU A CA 1
ATOM 1542 C C . LEU A 1 201 ? 58.895 58.419 -92.309 1.00 64.06 201 LEU A C 1
ATOM 1544 O O . LEU A 1 201 ? 59.352 58.617 -91.157 1.00 64.06 201 LEU A O 1
#